Protein AF-A0A401Q4L6-F1 (afdb_monomer)

Secondary structure (DSSP, 8-state):
----------------------------------------TTSGGGEEEPPHHHHHHHHHHHHHHHHHHS-SSSTTHHHHHHHHHHHHHHHHHHHHH-EEE---HHHHHHHHHHHHHHHHHHHHHHHHHHHHHHHHHHHHHHHHHHHHHHHHHHHHHHHHHHHHHHHHHHHHHTTTTS---PPPPPGGGG--------------

InterPro domains:
  IPR025212 Centromere protein Q [PF13094] (90-188)
  IPR025212 Centromere protein Q [PTHR31345] (4-198)

Radius of gyration: 54.62 Å; Cα contacts (8 Å, |Δi|>4): 40; chains: 1; bounding box: 116×84×162 Å

Foldseek 3Di:
DDDDDDDDDDDDDDDDDDDDDDDDDDDPPPPPPPPPDPDPPPQVVQWAQDDPVVLVVVLVVLVVVLVVPADPDDPCRVVSNVVSVVVSVVVSVVSRVDTHHPDDVVVVVVVVVVVVVVVVVVVVVVVVVVVVVVVVVVVVVVVVVVVVVVV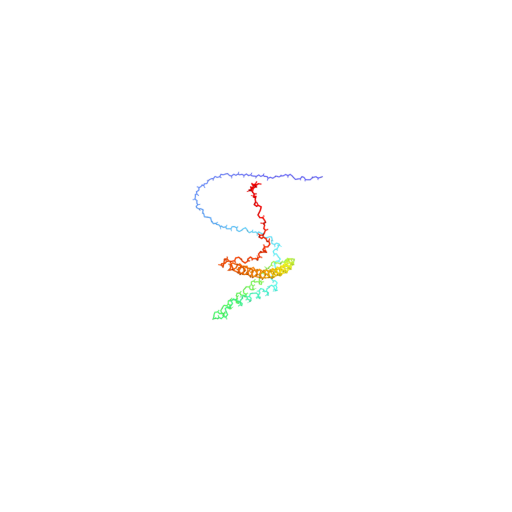VVVVVVVVVVVVVVVVVCVVVVVCVVVDDPDDDDPPVVVPPDDPDDDDDDDDD

pLDDT: mean 72.97, std 22.44,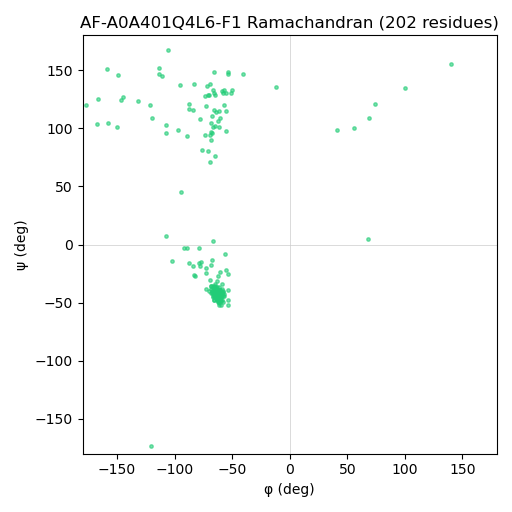 range [28.78, 97.94]

Structure (mmCIF, N/CA/C/O backbone):
data_AF-A0A401Q4L6-F1
#
_entry.id   AF-A0A401Q4L6-F1
#
loop_
_atom_site.group_PDB
_atom_site.id
_atom_site.type_symbol
_atom_site.label_atom_id
_atom_site.label_alt_id
_atom_site.label_comp_id
_atom_site.label_asym_id
_atom_site.label_entity_id
_atom_site.label_seq_id
_atom_site.pdbx_PDB_ins_code
_atom_site.Cartn_x
_atom_site.Cartn_y
_atom_site.Cartn_z
_atom_site.occupancy
_atom_site.B_iso_or_equiv
_atom_site.auth_seq_id
_atom_site.auth_comp_id
_atom_site.auth_asym_id
_atom_site.auth_atom_id
_atom_site.pdbx_PDB_model_num
ATOM 1 N N . MET A 1 1 ? 11.025 48.437 49.956 1.00 42.75 1 MET A N 1
ATOM 2 C CA . MET A 1 1 ? 10.569 47.581 51.075 1.00 42.75 1 MET A CA 1
ATOM 3 C C . MET A 1 1 ? 11.009 46.148 50.794 1.00 42.75 1 MET A C 1
ATOM 5 O O . MET A 1 1 ? 10.661 45.615 49.753 1.00 42.75 1 MET A O 1
ATOM 9 N N . LYS A 1 2 ? 11.846 45.565 51.661 1.00 48.44 2 LYS A N 1
ATOM 10 C CA . LYS A 1 2 ? 12.284 44.157 51.618 1.00 48.44 2 LYS A CA 1
ATOM 11 C C . LYS A 1 2 ? 11.664 43.422 52.813 1.00 48.44 2 LYS A C 1
ATOM 13 O O . LYS A 1 2 ? 11.675 43.997 53.900 1.00 48.44 2 LYS A O 1
ATOM 18 N N . PRO A 1 3 ? 11.294 42.144 52.676 1.00 48.41 3 PRO A N 1
ATOM 19 C CA . PRO A 1 3 ? 11.350 41.202 53.795 1.00 48.41 3 PRO A CA 1
ATOM 20 C C . PRO A 1 3 ? 12.301 40.044 53.424 1.00 48.41 3 PRO A C 1
ATOM 22 O O . PRO A 1 3 ? 12.091 39.347 52.442 1.00 48.41 3 PRO A O 1
ATOM 25 N N . ARG A 1 4 ? 13.501 39.924 54.009 1.00 33.78 4 ARG A N 1
ATOM 26 C CA . ARG A 1 4 ? 13.823 39.232 55.278 1.00 33.78 4 ARG A CA 1
ATOM 27 C C . ARG A 1 4 ? 13.089 37.891 55.472 1.00 33.78 4 ARG A C 1
ATOM 29 O O . ARG A 1 4 ? 12.002 37.858 56.032 1.00 33.78 4 ARG A O 1
ATOM 36 N N . LYS A 1 5 ? 13.776 36.785 55.161 1.00 42.28 5 LYS A N 1
ATOM 37 C CA . LYS A 1 5 ? 13.744 35.549 55.962 1.00 42.28 5 LYS A CA 1
ATOM 38 C C . LYS A 1 5 ? 15.183 35.078 56.194 1.00 42.28 5 LYS A C 1
ATOM 40 O O . LYS A 1 5 ? 15.962 34.952 55.255 1.00 42.28 5 LYS A O 1
ATOM 45 N N . LYS A 1 6 ? 15.530 34.922 57.471 1.00 41.56 6 LYS A N 1
ATOM 46 C CA . LYS A 1 6 ? 16.788 34.381 58.008 1.00 41.56 6 LYS A CA 1
ATOM 47 C C . LYS A 1 6 ? 16.524 32.954 58.554 1.00 41.56 6 LYS A C 1
ATOM 49 O O . LYS A 1 6 ? 15.359 32.570 58.622 1.00 41.56 6 LYS A O 1
ATOM 54 N N . PRO A 1 7 ? 17.567 32.158 58.856 1.00 45.16 7 PRO A N 1
ATOM 55 C CA . PRO A 1 7 ? 17.711 30.811 58.299 1.00 45.16 7 PRO A CA 1
ATOM 56 C C . PRO A 1 7 ? 17.776 29.684 59.352 1.00 45.16 7 PRO A C 1
ATOM 58 O O . PRO A 1 7 ? 17.729 29.942 60.548 1.00 45.16 7 PRO A O 1
ATOM 61 N N . SER A 1 8 ? 18.050 28.468 58.855 1.00 31.41 8 SER A N 1
ATOM 62 C CA . SER A 1 8 ? 18.869 27.423 59.498 1.00 31.41 8 SER A CA 1
ATOM 63 C C . SER A 1 8 ? 18.283 26.655 60.692 1.00 31.41 8 SER A C 1
ATOM 65 O O . SER A 1 8 ? 18.158 27.192 61.788 1.00 31.41 8 SER A O 1
ATOM 67 N N . LYS A 1 9 ? 18.198 25.325 60.534 1.00 32.56 9 LYS A N 1
ATOM 68 C CA . LYS A 1 9 ? 18.899 24.424 61.464 1.00 32.56 9 LYS A CA 1
ATOM 69 C C . LYS A 1 9 ? 19.314 23.115 60.782 1.00 32.56 9 LYS A C 1
ATOM 71 O O . LYS A 1 9 ? 18.511 22.214 60.570 1.00 32.56 9 LYS A O 1
ATOM 76 N N . VAL A 1 10 ? 20.595 23.062 60.429 1.00 33.47 10 VAL A N 1
ATOM 77 C CA . VAL A 1 10 ? 21.410 21.842 60.426 1.00 33.47 10 VAL A CA 1
ATOM 78 C C . VAL A 1 10 ? 21.609 21.442 61.886 1.00 33.47 10 VAL A C 1
ATOM 80 O O . VAL A 1 10 ? 21.893 22.328 62.682 1.00 33.47 10 VAL A O 1
ATOM 83 N N . THR A 1 11 ? 21.513 20.154 62.218 1.00 33.03 11 THR A N 1
ATOM 84 C CA . THR A 1 11 ? 22.415 19.495 63.184 1.00 33.03 11 THR A CA 1
ATOM 85 C C . THR A 1 11 ? 22.244 17.982 63.096 1.00 33.03 11 THR A C 1
ATOM 87 O O . THR A 1 11 ? 21.275 17.408 63.584 1.00 33.03 11 THR A O 1
ATOM 90 N N . SER A 1 12 ? 23.230 17.374 62.448 1.00 32.88 12 SER A N 1
ATOM 91 C CA . SER A 1 12 ? 23.844 16.091 62.783 1.00 32.88 12 SER A CA 1
ATOM 92 C C . SER A 1 12 ? 24.058 15.893 64.288 1.00 32.88 12 SER A C 1
ATOM 94 O O . SER A 1 12 ? 24.457 16.847 64.952 1.00 32.88 12 SER A O 1
ATOM 96 N N . ALA A 1 13 ? 23.953 14.654 64.778 1.00 30.20 13 ALA A N 1
ATOM 97 C CA . ALA A 1 13 ? 24.921 14.101 65.731 1.00 30.20 13 ALA A CA 1
ATOM 98 C C . ALA A 1 13 ? 24.770 12.578 65.883 1.00 30.20 13 ALA A C 1
ATOM 100 O O . ALA A 1 13 ? 23.704 12.050 66.181 1.00 30.20 13 ALA A O 1
ATOM 101 N N . THR A 1 14 ? 25.906 11.932 65.662 1.00 32.84 14 THR A N 1
ATOM 102 C CA . THR A 1 14 ? 26.313 10.549 65.903 1.00 32.84 14 THR A CA 1
ATOM 103 C C . THR A 1 14 ? 26.369 10.186 67.395 1.00 32.84 14 THR A C 1
ATOM 105 O O . THR A 1 14 ? 26.809 10.999 68.201 1.00 32.84 14 THR A O 1
ATOM 108 N N . SER A 1 15 ? 26.081 8.922 67.728 1.00 36.91 15 SER A N 1
ATOM 109 C CA . SER A 1 15 ? 26.725 8.148 68.815 1.00 36.91 15 SER A CA 1
ATOM 110 C C . SER A 1 15 ? 26.521 6.655 68.495 1.00 36.91 15 SER A C 1
ATOM 112 O O . SER A 1 15 ? 25.378 6.219 68.414 1.00 36.91 15 SER A O 1
ATOM 114 N N . ALA A 1 16 ? 27.496 5.877 68.017 1.00 30.20 16 ALA A N 1
ATOM 115 C CA . ALA A 1 16 ? 28.746 5.401 68.627 1.00 30.20 16 ALA A CA 1
ATOM 116 C C . ALA A 1 16 ? 28.555 4.374 69.770 1.00 30.20 16 ALA A C 1
ATOM 118 O O . ALA A 1 16 ? 28.204 4.746 70.884 1.00 30.20 16 ALA A O 1
ATOM 119 N N . GLY A 1 17 ? 28.915 3.114 69.468 1.00 28.78 17 GLY A N 1
ATOM 120 C CA . GLY A 1 17 ? 29.337 2.051 70.401 1.00 28.78 17 GLY A CA 1
ATOM 121 C C . GLY A 1 17 ? 28.265 1.010 70.764 1.00 28.78 17 GLY A C 1
ATOM 122 O O . GLY A 1 17 ? 27.150 1.388 71.081 1.00 28.78 17 GLY A O 1
ATOM 123 N N . LYS A 1 18 ? 28.499 -0.309 70.784 1.00 34.78 18 LYS A N 1
ATOM 124 C CA . LYS A 1 18 ? 29.682 -1.159 70.559 1.00 34.78 18 LYS A CA 1
ATOM 125 C C . LYS A 1 18 ? 29.212 -2.582 70.193 1.00 34.78 18 LYS A C 1
ATOM 127 O O . LYS A 1 18 ? 28.138 -3.003 70.606 1.00 34.78 18 LYS A O 1
ATOM 132 N N . GLU A 1 19 ? 30.064 -3.246 69.417 1.00 29.42 19 GLU A N 1
ATOM 133 C CA . GLU A 1 19 ? 30.204 -4.678 69.108 1.00 29.42 19 GLU A CA 1
ATOM 134 C C . GLU A 1 19 ? 29.434 -5.709 69.949 1.00 29.42 19 GLU A C 1
ATOM 136 O O . GLU A 1 19 ? 29.538 -5.747 71.171 1.00 29.42 19 GLU A O 1
ATOM 141 N N . ASN A 1 20 ? 28.837 -6.676 69.247 1.00 33.94 20 ASN A N 1
ATOM 142 C CA . ASN A 1 20 ? 29.299 -8.061 69.340 1.00 33.94 20 ASN A CA 1
ATOM 143 C C . ASN A 1 20 ? 29.106 -8.756 67.986 1.00 33.94 20 ASN A C 1
ATOM 145 O O . ASN A 1 20 ? 28.023 -8.732 67.400 1.00 33.94 20 ASN A O 1
ATOM 149 N N . VAL A 1 21 ? 30.205 -9.301 67.470 1.00 35.84 21 VAL A N 1
ATOM 150 C CA . VAL A 1 21 ? 30.274 -10.113 66.257 1.00 35.84 21 VAL A CA 1
ATOM 151 C C . VAL A 1 21 ? 30.010 -11.549 66.674 1.00 35.84 21 VAL A C 1
ATOM 153 O O . VAL A 1 21 ? 30.826 -12.124 67.383 1.00 35.84 21 VAL A O 1
ATOM 156 N N . GLU A 1 22 ? 28.928 -12.149 66.190 1.00 33.66 22 GLU A N 1
ATOM 157 C CA . GLU A 1 22 ? 28.890 -13.601 66.060 1.00 33.66 22 GLU A CA 1
ATOM 158 C C . GLU A 1 22 ? 28.094 -14.006 64.819 1.00 33.66 22 GLU A C 1
ATOM 160 O O . GLU A 1 22 ? 26.992 -13.520 64.552 1.00 33.66 22 GLU A O 1
ATOM 165 N N . MET A 1 23 ? 28.753 -14.823 63.999 1.00 36.28 23 MET A N 1
ATOM 166 C CA . MET A 1 23 ? 28.329 -15.251 62.675 1.00 36.28 23 MET A CA 1
ATOM 167 C C . MET A 1 23 ? 27.041 -16.073 62.731 1.00 36.28 23 MET A C 1
ATOM 169 O O . MET A 1 23 ? 27.039 -17.214 63.179 1.00 36.28 23 MET A O 1
ATOM 173 N N . GLY A 1 24 ? 25.971 -15.518 62.166 1.00 32.22 24 GLY A N 1
ATOM 174 C CA . GLY A 1 24 ? 24.758 -16.241 61.804 1.00 32.22 24 GLY A CA 1
ATOM 175 C C . GLY A 1 24 ? 24.506 -16.093 60.309 1.00 32.22 24 GLY A C 1
ATOM 176 O O . GLY A 1 24 ? 24.409 -14.981 59.791 1.00 32.22 24 GLY A O 1
ATOM 177 N N . TYR A 1 25 ? 24.470 -17.223 59.614 1.00 32.66 25 TYR A N 1
ATOM 178 C CA . TYR A 1 25 ? 24.390 -17.363 58.166 1.00 32.66 25 TYR A CA 1
ATOM 179 C C . TYR A 1 25 ? 23.264 -16.527 57.531 1.00 32.66 25 TYR A C 1
ATOM 181 O O . TYR A 1 25 ? 22.121 -16.499 57.979 1.00 32.66 25 TYR A O 1
ATOM 189 N N . ARG A 1 26 ? 23.639 -15.824 56.460 1.00 34.19 26 ARG A N 1
ATOM 190 C CA . ARG A 1 26 ? 22.824 -14.905 55.664 1.00 34.19 26 ARG A CA 1
ATOM 191 C C . ARG A 1 26 ? 21.739 -15.666 54.895 1.00 34.19 26 ARG A C 1
ATOM 193 O O . ARG A 1 26 ? 22.017 -16.225 53.839 1.00 34.19 26 ARG A O 1
ATOM 200 N N . GLU A 1 27 ? 20.497 -15.582 55.355 1.00 35.16 27 GLU A N 1
ATOM 201 C CA . GLU A 1 27 ? 19.324 -15.948 54.560 1.00 35.16 27 GLU A CA 1
ATOM 202 C C . GLU A 1 27 ? 18.731 -14.678 53.933 1.00 35.16 27 GLU A C 1
ATOM 204 O O . GLU A 1 27 ? 18.046 -13.882 54.577 1.00 35.16 27 GLU A O 1
ATOM 209 N N . VAL A 1 28 ? 19.066 -14.423 52.662 1.00 33.12 28 VAL A N 1
ATOM 210 C CA . VAL A 1 28 ? 18.495 -13.307 51.893 1.00 33.12 28 VAL A CA 1
ATOM 211 C C . VAL A 1 28 ? 17.081 -13.694 51.474 1.00 33.12 28 VAL A C 1
ATOM 213 O O . VAL A 1 28 ? 16.834 -14.109 50.344 1.00 33.12 28 VAL A O 1
ATOM 216 N N . GLN A 1 29 ? 16.127 -13.543 52.388 1.00 37.12 29 GLN A N 1
ATOM 217 C CA . GLN A 1 29 ? 14.724 -13.461 52.012 1.00 37.12 29 GLN A CA 1
ATOM 218 C C . GLN A 1 29 ? 14.526 -12.142 51.257 1.00 37.12 29 GLN A C 1
ATOM 220 O O . GLN A 1 29 ? 14.383 -11.069 51.847 1.00 37.12 29 GLN A O 1
ATOM 225 N N . ASN A 1 30 ? 14.554 -12.219 49.925 1.00 37.31 30 ASN A N 1
ATOM 226 C CA . ASN A 1 30 ? 14.110 -11.153 49.033 1.00 37.31 30 ASN A CA 1
ATOM 227 C C . ASN A 1 30 ? 12.599 -10.947 49.209 1.00 37.31 30 ASN A C 1
ATOM 229 O O . ASN A 1 30 ? 11.789 -11.346 48.378 1.00 37.31 30 ASN A O 1
ATOM 233 N N . VAL A 1 31 ? 12.205 -10.297 50.303 1.00 39.56 31 VAL A N 1
ATOM 234 C CA . VAL A 1 31 ? 10.881 -9.696 50.417 1.00 39.56 31 VAL A CA 1
ATOM 235 C C . VAL A 1 31 ? 10.925 -8.454 49.540 1.00 39.56 31 VAL A C 1
ATOM 237 O O . VAL A 1 31 ? 11.396 -7.393 49.960 1.00 39.56 31 VAL A O 1
ATOM 240 N N . THR A 1 32 ? 10.484 -8.586 48.290 1.00 43.12 32 THR A N 1
ATOM 241 C CA . THR A 1 32 ? 10.215 -7.445 47.415 1.00 43.12 32 THR A CA 1
ATOM 242 C C . THR A 1 32 ? 9.235 -6.525 48.130 1.00 43.12 32 THR A C 1
ATOM 244 O O . THR A 1 32 ? 8.028 -6.754 48.147 1.00 43.12 32 THR A O 1
ATOM 247 N N . LYS A 1 33 ? 9.753 -5.474 48.770 1.00 48.69 33 LYS A N 1
ATOM 248 C CA . LYS A 1 33 ? 8.942 -4.415 49.364 1.00 48.69 33 LYS A CA 1
ATOM 249 C C . LYS A 1 33 ? 8.297 -3.649 48.216 1.00 48.69 33 LYS A C 1
ATOM 251 O O . LYS A 1 33 ? 8.874 -2.699 47.692 1.00 48.69 33 LYS A O 1
ATOM 256 N N . HIS A 1 34 ? 7.107 -4.073 47.800 1.00 55.16 34 HIS A N 1
ATOM 257 C CA . HIS A 1 34 ? 6.299 -3.306 46.862 1.00 55.16 34 HIS A CA 1
ATOM 258 C C . HIS A 1 34 ? 5.998 -1.956 47.518 1.00 55.16 34 HIS A C 1
ATOM 260 O O . HIS A 1 34 ? 5.257 -1.866 48.501 1.00 55.16 34 HIS A O 1
ATOM 266 N N . LYS A 1 35 ? 6.615 -0.888 47.008 1.00 53.22 35 LYS A N 1
ATOM 267 C CA . LYS A 1 35 ? 6.306 0.477 47.423 1.00 53.22 35 LYS A CA 1
ATOM 268 C C . LYS A 1 35 ? 4.867 0.750 46.999 1.00 53.22 35 LYS A C 1
ATOM 270 O O . LYS A 1 35 ? 4.609 0.989 45.824 1.00 53.22 35 LYS A O 1
ATOM 275 N N . LYS A 1 36 ? 3.924 0.694 47.945 1.00 59.00 36 LYS A N 1
ATOM 276 C CA . LYS A 1 36 ? 2.550 1.150 47.712 1.00 59.00 36 LYS A CA 1
ATOM 277 C C . LYS A 1 36 ? 2.612 2.636 47.371 1.00 59.00 36 LYS A C 1
ATOM 279 O O . LYS A 1 36 ? 2.797 3.481 48.247 1.00 59.00 36 LYS A O 1
ATOM 284 N N . VAL A 1 37 ? 2.507 2.942 46.084 1.00 49.66 37 VAL A N 1
ATOM 285 C CA . VAL A 1 37 ? 2.284 4.300 45.606 1.00 49.66 37 VAL A CA 1
ATOM 286 C C . VAL A 1 37 ? 0.897 4.692 46.100 1.00 49.66 37 VAL A C 1
ATOM 288 O O . VAL A 1 37 ? -0.097 4.065 45.744 1.00 49.66 37 VAL A O 1
ATOM 291 N N . LYS A 1 38 ? 0.823 5.696 46.979 1.00 53.06 38 LYS A N 1
ATOM 292 C CA . LYS A 1 38 ? -0.448 6.348 47.297 1.00 53.06 38 LYS A CA 1
ATOM 293 C C . LYS A 1 38 ? -0.867 7.124 46.055 1.00 53.06 38 LYS A C 1
ATOM 295 O O . LYS A 1 38 ? -0.409 8.244 45.841 1.00 53.06 38 LYS A O 1
ATOM 300 N N . GLU A 1 39 ? -1.693 6.510 45.220 1.00 51.03 39 GLU A N 1
ATOM 301 C CA . GLU A 1 39 ? -2.389 7.236 44.168 1.00 51.03 39 GLU A CA 1
ATOM 302 C C . GLU A 1 39 ? -3.354 8.228 44.817 1.00 51.03 39 GLU A C 1
ATOM 304 O O . GLU A 1 39 ? -4.135 7.886 45.707 1.00 51.03 39 GLU A O 1
ATOM 309 N N . ALA A 1 40 ? -3.268 9.488 44.393 1.00 43.97 40 ALA A N 1
ATOM 310 C CA . ALA A 1 40 ? -4.212 10.512 44.798 1.00 43.97 40 ALA A CA 1
ATOM 311 C C . ALA A 1 40 ? -5.609 10.114 44.293 1.00 43.97 40 ALA A C 1
ATOM 313 O O . ALA A 1 40 ? -5.911 10.220 43.103 1.00 43.97 40 ALA A O 1
ATOM 314 N N . THR A 1 41 ? -6.460 9.684 45.220 1.00 53.97 41 THR A N 1
ATOM 315 C CA . THR A 1 41 ? -7.827 9.170 45.023 1.00 53.97 41 THR A CA 1
ATOM 316 C C . THR A 1 41 ? -8.777 10.125 44.286 1.00 53.97 41 THR A C 1
ATOM 318 O O . THR A 1 41 ? -9.870 9.732 43.892 1.00 53.97 41 THR A O 1
ATOM 321 N N . ALA A 1 42 ? -8.367 11.370 44.031 1.00 53.75 42 ALA A N 1
ATOM 322 C CA . ALA A 1 42 ? -9.178 12.382 43.363 1.00 53.75 42 ALA A CA 1
ATOM 323 C C . ALA A 1 42 ? -9.278 12.225 41.828 1.00 53.75 42 ALA A C 1
ATOM 325 O O . ALA A 1 42 ? -10.185 12.796 41.226 1.00 53.75 42 ALA A O 1
ATOM 326 N N . LYS A 1 43 ? -8.378 11.479 41.162 1.00 55.56 43 LYS A N 1
ATOM 327 C CA . LYS A 1 43 ? -8.401 11.322 39.684 1.00 55.56 43 LYS A CA 1
ATOM 328 C C . LYS A 1 43 ? -8.983 9.992 39.190 1.00 55.56 43 LYS A C 1
ATOM 330 O O . LYS A 1 43 ? -9.335 9.889 38.016 1.00 55.56 43 LYS A O 1
ATOM 335 N N . THR A 1 44 ? -9.142 9.006 40.068 1.00 53.34 44 THR A N 1
ATOM 336 C CA . THR A 1 44 ? -9.673 7.670 39.735 1.00 53.34 44 THR A CA 1
ATOM 337 C C . THR A 1 44 ? -11.204 7.655 39.608 1.00 53.34 44 THR A C 1
ATOM 339 O O . THR A 1 44 ? -11.762 6.773 38.967 1.00 53.34 44 THR A O 1
ATOM 342 N N . ALA A 1 45 ? -11.895 8.690 40.100 1.00 54.94 45 ALA A N 1
ATOM 343 C CA . ALA A 1 45 ? -13.358 8.838 40.064 1.00 54.94 45 ALA A CA 1
ATOM 344 C C . ALA A 1 45 ? -13.984 9.006 38.656 1.00 54.94 45 ALA A C 1
ATOM 346 O O . ALA A 1 45 ? -15.185 9.227 38.530 1.00 54.94 45 ALA A O 1
ATOM 347 N N . ARG A 1 46 ? -13.189 8.947 37.579 1.00 67.75 46 ARG A N 1
ATOM 348 C CA . ARG A 1 46 ? -13.646 9.138 36.188 1.00 67.75 46 ARG A CA 1
ATOM 349 C C . ARG A 1 46 ? -13.678 7.865 35.346 1.00 67.75 46 ARG A C 1
ATOM 351 O O . ARG A 1 46 ? -13.898 7.963 34.141 1.00 67.75 46 ARG A O 1
ATOM 358 N N . TRP A 1 47 ? -13.442 6.700 35.938 1.00 79.56 47 TRP A N 1
ATOM 359 C CA . TRP A 1 47 ? -13.540 5.434 35.221 1.00 79.56 47 TRP A CA 1
ATOM 360 C C . TRP A 1 47 ? -15.019 5.113 34.995 1.00 79.56 47 TRP A C 1
ATOM 362 O O . TRP A 1 47 ? -15.828 5.197 35.917 1.00 79.56 47 TRP A O 1
ATOM 372 N N . LYS A 1 48 ? -15.394 4.835 33.746 1.00 80.19 48 LYS A N 1
ATOM 373 C CA . LYS A 1 48 ? -16.773 4.501 33.377 1.00 80.19 48 LYS A CA 1
ATOM 374 C C . LYS A 1 48 ? -16.842 3.050 32.909 1.00 80.19 48 LYS A C 1
ATOM 376 O O . LYS A 1 48 ? -15.854 2.552 32.367 1.00 80.19 48 LYS A O 1
ATOM 381 N N . PRO A 1 49 ? -17.993 2.379 33.078 1.00 84.50 49 PRO A N 1
ATOM 382 C CA . PRO A 1 49 ? -18.242 1.106 32.414 1.00 84.50 49 PRO A CA 1
ATOM 383 C C . PRO A 1 49 ? -18.023 1.234 30.905 1.00 84.50 49 PRO A C 1
ATOM 385 O O . PRO A 1 49 ? -18.259 2.304 30.328 1.00 84.50 49 PRO A O 1
ATOM 388 N N . LEU A 1 50 ? -17.586 0.148 30.266 1.00 83.88 50 LEU A N 1
ATOM 389 C CA . LEU A 1 50 ? -17.386 0.127 28.820 1.00 83.88 50 LEU A CA 1
ATOM 390 C C . LEU A 1 50 ? -18.672 0.544 28.072 1.00 83.88 50 LEU A C 1
ATOM 392 O O . LEU A 1 50 ? -19.753 0.000 28.342 1.00 83.88 50 LEU A O 1
ATOM 396 N N . PRO A 1 51 ? -18.582 1.482 27.107 1.00 84.75 51 PRO A N 1
ATOM 397 C CA . PRO A 1 51 ? -19.709 1.846 26.254 1.00 84.75 51 PRO A CA 1
ATOM 398 C C . PRO A 1 51 ? -20.314 0.617 25.568 1.00 84.75 51 PRO A C 1
ATOM 400 O O . PRO A 1 51 ? -19.585 -0.303 25.199 1.00 84.75 51 PRO A O 1
ATOM 403 N N . GLN A 1 52 ? -21.636 0.620 25.353 1.00 87.56 52 GLN A N 1
ATOM 404 C CA . GLN A 1 52 ? -22.345 -0.507 24.727 1.00 87.56 52 GLN A CA 1
ATOM 405 C C . GLN A 1 52 ? -21.716 -0.901 23.385 1.00 87.56 52 GLN A C 1
ATOM 407 O O . GLN A 1 52 ? -21.345 -2.050 23.216 1.00 87.56 52 GLN A O 1
ATOM 412 N N . ARG A 1 53 ? -21.447 0.075 22.504 1.00 86.69 53 ARG A N 1
ATOM 413 C CA . ARG A 1 53 ? -20.797 -0.171 21.203 1.00 86.69 53 ARG A CA 1
ATOM 414 C C . ARG A 1 53 ? -19.475 -0.931 21.315 1.00 86.69 53 ARG A C 1
ATOM 416 O O . ARG A 1 53 ? -19.173 -1.771 20.479 1.00 86.69 53 ARG A O 1
ATOM 423 N N . THR A 1 54 ? -18.671 -0.625 22.332 1.00 87.06 54 THR A N 1
ATOM 424 C CA . THR A 1 54 ? -17.395 -1.314 22.556 1.00 87.06 54 THR A CA 1
ATOM 425 C C . THR A 1 54 ? -17.625 -2.732 23.068 1.00 87.06 54 THR A C 1
ATOM 427 O O . THR A 1 54 ? -16.920 -3.640 22.648 1.00 87.06 54 THR A O 1
ATOM 430 N N . ARG A 1 55 ? -18.623 -2.939 23.935 1.00 89.38 55 ARG A N 1
ATOM 431 C CA . ARG A 1 55 ? -19.016 -4.279 24.392 1.00 89.38 55 ARG A CA 1
ATOM 432 C C . ARG A 1 55 ? -19.529 -5.139 23.238 1.00 89.38 55 ARG A C 1
ATOM 434 O O . ARG A 1 55 ? -19.091 -6.276 23.123 1.00 89.38 55 ARG A O 1
ATOM 441 N N . ASP A 1 56 ? -20.354 -4.578 22.358 1.00 91.94 56 ASP A N 1
ATOM 442 C CA . ASP A 1 56 ? -20.865 -5.268 21.168 1.00 91.94 56 ASP A CA 1
ATOM 443 C C . ASP A 1 56 ? -19.720 -5.646 20.214 1.00 91.94 56 ASP A C 1
ATOM 445 O O . ASP A 1 56 ? -19.656 -6.772 19.730 1.00 91.94 56 ASP A O 1
ATOM 449 N N . TYR A 1 57 ? -18.762 -4.735 19.999 1.00 93.19 57 TYR A N 1
ATOM 450 C CA . TYR A 1 57 ? -17.566 -5.011 19.198 1.00 93.19 57 TYR A CA 1
ATOM 451 C C . TYR A 1 57 ? -16.704 -6.135 19.796 1.00 93.19 57 TYR A C 1
ATOM 453 O O . TYR A 1 57 ? -16.261 -7.034 19.079 1.00 93.19 57 TYR A O 1
ATOM 461 N N . ILE A 1 58 ? -16.470 -6.104 21.113 1.00 93.38 58 ILE A N 1
ATOM 462 C CA . ILE A 1 58 ? -15.726 -7.157 21.816 1.00 93.38 58 ILE A CA 1
ATOM 463 C C . ILE A 1 58 ? -16.468 -8.493 21.695 1.00 93.38 58 ILE A C 1
ATOM 465 O O . ILE A 1 58 ? -15.833 -9.495 21.383 1.00 93.38 58 ILE A O 1
ATOM 469 N N . ALA A 1 59 ? -17.791 -8.507 21.880 1.00 93.56 59 ALA A N 1
ATOM 470 C CA . ALA A 1 59 ? -18.610 -9.704 21.714 1.00 93.56 59 ALA A CA 1
ATOM 471 C C . ALA A 1 59 ? -18.480 -10.284 20.300 1.00 93.56 59 ALA A C 1
ATOM 473 O O . ALA A 1 59 ? -18.123 -11.449 20.167 1.00 93.56 59 ALA A O 1
ATOM 474 N N . ALA A 1 60 ? -18.632 -9.461 19.259 1.00 94.88 60 ALA A N 1
ATOM 475 C CA . ALA A 1 60 ? -18.469 -9.901 17.874 1.00 94.88 60 ALA A CA 1
ATOM 476 C C . ALA A 1 60 ? -17.059 -10.454 17.590 1.00 94.88 60 ALA A C 1
ATOM 478 O O . ALA A 1 60 ? -16.909 -11.475 16.925 1.00 94.88 60 ALA A O 1
ATOM 479 N N . THR A 1 61 ? -16.016 -9.814 18.126 1.00 94.88 61 THR A N 1
ATOM 480 C CA . THR A 1 61 ? -14.627 -10.273 17.952 1.00 94.88 61 THR A CA 1
ATOM 481 C C . THR A 1 61 ? -14.396 -11.630 18.622 1.00 94.88 61 THR A C 1
ATOM 483 O O . THR A 1 61 ? -13.756 -12.510 18.045 1.00 94.88 61 THR A O 1
ATOM 486 N N . VAL A 1 62 ? -14.931 -11.819 19.832 1.00 94.88 62 VAL A N 1
ATOM 487 C CA . VAL A 1 62 ? -14.863 -13.101 20.547 1.00 94.88 62 VAL A CA 1
ATOM 488 C C . VAL A 1 62 ? -15.651 -14.175 19.802 1.00 94.88 62 VAL A C 1
ATOM 490 O O . VAL A 1 62 ? -15.159 -15.291 19.682 1.00 94.88 62 VAL A O 1
ATOM 493 N N . ASP A 1 63 ? -16.816 -13.844 19.246 1.00 92.56 63 ASP A N 1
ATOM 494 C CA . ASP A 1 63 ? -17.639 -14.780 18.473 1.00 92.56 63 ASP A CA 1
ATOM 495 C C . ASP A 1 63 ? -16.889 -15.301 17.244 1.00 92.56 63 ASP A C 1
ATOM 497 O O . ASP A 1 63 ? -16.867 -16.506 16.992 1.00 92.56 63 ASP A O 1
ATOM 501 N N . ILE A 1 64 ? -16.189 -14.414 16.532 1.00 93.69 64 ILE A N 1
ATOM 502 C CA . ILE A 1 64 ? -15.328 -14.784 15.402 1.00 93.69 64 ILE A CA 1
ATOM 503 C C . ILE A 1 64 ? -14.169 -15.680 15.866 1.00 93.69 64 ILE A C 1
ATOM 505 O O . ILE A 1 64 ? -13.867 -16.687 15.227 1.00 93.69 64 ILE A O 1
ATOM 509 N N . ALA A 1 65 ? -13.517 -15.354 16.985 1.00 91.88 65 ALA A N 1
ATOM 510 C CA . ALA A 1 65 ? -12.415 -16.157 17.518 1.00 91.88 65 ALA A CA 1
ATOM 511 C C . ALA A 1 65 ? -12.869 -17.558 17.973 1.00 91.88 65 ALA A C 1
ATOM 513 O O . ALA A 1 65 ? -12.191 -18.551 17.702 1.00 91.88 65 ALA A O 1
ATOM 514 N N . VAL A 1 66 ? -14.034 -17.656 18.621 1.00 90.94 66 VAL A N 1
ATOM 515 C CA . VAL A 1 66 ? -14.661 -18.934 18.987 1.00 90.94 66 VAL A CA 1
ATOM 516 C C . VAL A 1 66 ? -14.962 -19.741 17.727 1.00 90.94 66 VAL A C 1
ATOM 518 O O . VAL A 1 66 ? -14.550 -20.894 17.639 1.00 90.94 66 VAL A O 1
ATOM 521 N N . TYR A 1 67 ? -15.573 -19.123 16.713 1.00 88.44 67 TYR A N 1
ATOM 522 C CA . TYR A 1 67 ? -15.851 -19.777 15.434 1.00 88.44 67 TYR A CA 1
ATOM 523 C C . TYR A 1 67 ? -14.584 -20.330 14.763 1.00 88.44 67 TYR A C 1
ATOM 525 O O . TYR A 1 67 ? -14.572 -21.476 14.320 1.00 88.44 67 TYR A O 1
ATOM 533 N N . ASN A 1 68 ? -13.497 -19.553 14.746 1.00 90.25 68 ASN A N 1
ATOM 534 C CA . ASN A 1 68 ? -12.229 -19.951 14.127 1.00 90.25 68 ASN A CA 1
ATOM 535 C C . ASN A 1 68 ? -11.460 -21.023 14.915 1.00 90.25 68 ASN A C 1
ATOM 537 O O . ASN A 1 68 ? -10.643 -21.737 14.337 1.00 90.25 68 ASN A O 1
ATOM 541 N N . SER A 1 69 ? -11.684 -21.125 16.227 1.00 85.69 69 SER A N 1
ATOM 542 C CA . SER A 1 69 ? -11.016 -22.115 17.086 1.00 85.69 69 SER A CA 1
ATOM 543 C C . SER A 1 69 ? -11.746 -23.460 17.148 1.00 85.69 69 SER A C 1
ATOM 545 O O . SER A 1 69 ? -11.150 -24.461 17.552 1.00 85.69 69 SER A O 1
ATOM 547 N N . LEU A 1 70 ? -13.012 -23.512 16.725 1.00 85.38 70 LEU A N 1
ATOM 548 C CA . LEU A 1 70 ? -13.808 -24.735 16.694 1.00 85.38 70 LEU A CA 1
ATOM 549 C C . LEU A 1 70 ? -13.321 -25.700 15.594 1.00 85.38 70 LEU A C 1
ATOM 551 O O . LEU A 1 70 ? -13.239 -25.320 14.422 1.00 85.38 70 LEU A O 1
ATOM 555 N N . PRO A 1 71 ? -13.060 -26.981 15.916 1.00 78.75 71 PRO A N 1
ATOM 556 C CA . PRO A 1 71 ? -12.652 -27.967 14.920 1.00 78.75 71 PRO A CA 1
ATOM 557 C C . PRO A 1 71 ? -13.793 -28.230 13.928 1.00 78.75 71 PRO A C 1
ATOM 559 O O . PRO A 1 71 ? -14.925 -28.500 14.332 1.00 78.75 71 PRO A O 1
ATOM 562 N N . GLN A 1 72 ? -13.517 -28.186 12.618 1.00 74.88 72 GLN A N 1
ATOM 563 C CA . GLN A 1 72 ? -14.564 -28.295 11.588 1.00 74.88 72 GLN A CA 1
ATOM 564 C C . GLN A 1 72 ? -15.321 -29.635 11.590 1.00 74.88 72 GLN A C 1
ATOM 566 O O . GLN A 1 72 ? -16.480 -29.668 11.184 1.00 74.88 72 GLN A O 1
ATOM 571 N N . LYS A 1 73 ? -14.707 -30.731 12.059 1.00 72.25 73 LYS A N 1
ATOM 572 C CA . LYS A 1 73 ? -15.328 -32.062 12.190 1.00 72.25 73 LYS A CA 1
ATOM 573 C C . LYS A 1 73 ? -14.719 -32.826 13.373 1.00 72.25 73 LYS A C 1
ATOM 575 O O . LYS A 1 73 ? -13.521 -32.713 13.617 1.00 72.25 73 LYS A O 1
ATOM 580 N N . GLY A 1 74 ? -15.523 -33.636 14.066 1.00 68.75 74 GLY A N 1
ATOM 581 C CA . GLY A 1 74 ? -15.059 -34.587 15.089 1.00 68.75 74 GLY A CA 1
ATOM 582 C C . GLY A 1 74 ? -15.974 -34.677 16.315 1.00 68.75 74 GLY A C 1
ATOM 583 O O . GLY A 1 74 ? -16.664 -33.720 16.646 1.00 68.75 74 GLY A O 1
ATOM 584 N N . SER A 1 75 ? -15.946 -35.813 17.024 1.00 69.06 75 SER A N 1
ATOM 585 C CA . SER A 1 75 ? -16.823 -36.075 18.187 1.00 69.06 75 SER A CA 1
ATOM 586 C C . SER A 1 75 ? -16.547 -35.195 19.413 1.00 69.06 75 SER A C 1
ATOM 588 O O . SER A 1 75 ? -17.352 -35.150 20.333 1.00 69.06 75 SER A O 1
ATOM 590 N N . LYS A 1 76 ? -15.411 -34.485 19.440 1.00 76.00 76 LYS A N 1
ATOM 591 C CA . LYS A 1 76 ? -15.041 -33.559 20.524 1.00 76.00 76 LYS A CA 1
ATOM 592 C C . LYS A 1 76 ? -15.549 -32.129 20.301 1.00 76.00 76 LYS A C 1
ATOM 594 O O . LYS A 1 76 ? -15.315 -31.279 21.157 1.00 76.00 76 LYS A O 1
ATOM 599 N N . ARG A 1 77 ? -16.205 -31.860 19.163 1.00 82.56 77 ARG A N 1
ATOM 600 C CA . ARG A 1 77 ? -16.671 -30.521 18.784 1.00 82.56 77 ARG A CA 1
ATOM 601 C C . ARG A 1 77 ? -17.677 -29.980 19.793 1.00 82.56 77 ARG A C 1
ATOM 603 O O . ARG A 1 77 ? -17.426 -28.914 20.338 1.00 82.56 77 ARG A O 1
ATOM 610 N N . ASP A 1 78 ? -18.715 -30.746 20.107 1.00 82.19 78 ASP A N 1
ATOM 611 C CA . ASP A 1 78 ? -19.805 -30.304 20.986 1.00 82.19 78 ASP A CA 1
ATOM 612 C C . ASP A 1 78 ? -19.295 -29.962 22.394 1.00 82.19 78 ASP A C 1
ATOM 614 O O . ASP A 1 78 ? -19.597 -28.899 22.929 1.00 82.19 78 ASP A O 1
ATOM 618 N N . ALA A 1 79 ? -18.415 -30.801 22.954 1.00 84.50 79 ALA A N 1
ATOM 619 C CA . ALA A 1 79 ? -17.773 -30.513 24.236 1.00 84.50 79 ALA A CA 1
ATOM 620 C C . ALA A 1 79 ? -16.904 -29.244 24.162 1.00 84.50 79 ALA A C 1
ATOM 622 O O . ALA A 1 79 ? -16.979 -28.382 25.036 1.00 84.50 79 ALA A O 1
ATOM 623 N N . SER A 1 80 ? -16.088 -29.090 23.111 1.00 84.69 80 SER A N 1
ATOM 624 C CA . SER A 1 80 ? -15.261 -27.887 22.939 1.00 84.69 80 SER A CA 1
ATOM 625 C C . SER A 1 80 ? -16.091 -26.616 22.727 1.00 84.69 80 SER A C 1
ATOM 627 O O . SER A 1 80 ? -15.715 -25.557 23.223 1.00 84.69 80 SER A O 1
ATOM 629 N N . GLU A 1 81 ? -17.236 -26.726 22.056 1.00 87.31 81 GLU A N 1
ATOM 630 C CA . GLU A 1 81 ? -18.186 -25.638 21.842 1.00 87.31 81 GLU A CA 1
ATOM 631 C C . GLU A 1 81 ? -18.826 -25.199 23.153 1.00 87.31 81 GLU A C 1
ATOM 633 O O . GLU A 1 81 ? -18.854 -24.005 23.452 1.00 87.31 81 GLU A O 1
ATOM 638 N N . GLU A 1 82 ? -19.249 -26.150 23.985 1.00 89.31 82 GLU A N 1
ATOM 639 C CA . GLU A 1 82 ? -19.807 -25.853 25.299 1.00 89.31 82 GLU A CA 1
ATOM 640 C C . GLU A 1 82 ? -18.781 -25.140 26.195 1.00 89.31 82 GLU A C 1
ATOM 642 O O . GLU A 1 82 ? -19.077 -24.097 26.787 1.00 89.31 82 GLU A O 1
ATOM 647 N N . HIS A 1 83 ? -17.540 -25.636 26.237 1.00 90.75 83 HIS A N 1
ATOM 648 C CA . HIS A 1 83 ? -16.458 -25.007 26.997 1.00 90.75 83 HIS A CA 1
ATOM 649 C C . HIS A 1 83 ? -16.134 -23.590 26.502 1.00 90.75 83 HIS A C 1
ATOM 651 O O . HIS A 1 83 ? -15.969 -22.674 27.315 1.00 90.75 83 HIS A O 1
ATOM 657 N N . LEU A 1 84 ? -16.058 -23.385 25.184 1.00 91.56 84 LEU A N 1
ATOM 658 C CA . LEU A 1 84 ? -15.800 -22.070 24.595 1.00 91.56 84 LEU A CA 1
ATOM 659 C C . LEU A 1 84 ? -16.971 -21.107 24.812 1.00 91.56 84 LEU A C 1
ATOM 661 O O . LEU A 1 84 ? -16.740 -19.929 25.077 1.00 91.56 84 LEU A O 1
ATOM 665 N N . SER A 1 85 ? -18.210 -21.597 24.777 1.00 90.38 85 SER A N 1
ATOM 666 C CA . SER A 1 85 ? -19.408 -20.806 25.069 1.00 90.38 85 SER A CA 1
ATOM 667 C C . SER A 1 85 ? -19.432 -20.333 26.527 1.00 90.38 85 SER A C 1
ATOM 669 O O . SER A 1 85 ? -19.627 -19.145 26.799 1.00 90.38 85 SER A O 1
ATOM 671 N N . GLN A 1 86 ? -19.115 -21.218 27.478 1.00 92.94 86 GLN A N 1
ATOM 672 C CA . GLN A 1 86 ? -18.978 -20.844 28.889 1.00 92.94 86 GLN A CA 1
ATOM 673 C C . GLN A 1 86 ? -17.844 -19.831 29.106 1.00 92.94 86 GLN A C 1
ATOM 675 O O . GLN A 1 86 ? -17.999 -18.873 29.870 1.00 92.94 86 GLN A O 1
ATOM 680 N N . LEU A 1 87 ? -16.703 -20.018 28.432 1.00 92.25 87 LEU A N 1
ATOM 681 C CA . LEU A 1 87 ? -15.575 -19.090 28.503 1.00 92.25 87 LEU A CA 1
ATOM 682 C C . LEU A 1 87 ? -15.944 -17.716 27.935 1.00 92.25 87 LEU A C 1
ATOM 684 O O . LEU A 1 87 ? -15.672 -16.702 28.579 1.00 92.25 87 LEU A O 1
ATOM 688 N N . ARG A 1 88 ? -16.608 -17.686 26.773 1.00 93.62 88 ARG A N 1
ATOM 689 C CA . ARG A 1 88 ? -17.152 -16.476 26.148 1.00 93.62 88 ARG A CA 1
ATOM 690 C C . ARG A 1 88 ? -18.049 -15.728 27.127 1.00 93.62 88 ARG A C 1
ATOM 692 O O . ARG A 1 88 ? -17.824 -14.543 27.352 1.00 93.62 88 ARG A O 1
ATOM 699 N N . GLN A 1 89 ? -19.029 -16.398 27.732 1.00 94.00 89 GLN A N 1
ATOM 700 C CA . GLN A 1 89 ? -19.971 -15.747 28.644 1.00 94.00 89 GLN A CA 1
ATOM 701 C C . GLN A 1 89 ? -19.254 -15.151 29.862 1.00 94.00 89 GLN A C 1
ATOM 703 O O . GLN A 1 89 ? -19.385 -13.958 30.127 1.00 94.00 89 GLN A O 1
ATOM 708 N N . ARG A 1 90 ? -18.391 -15.930 30.530 1.00 94.38 90 ARG A N 1
ATOM 709 C CA . ARG A 1 90 ? -17.594 -15.447 31.675 1.00 94.38 90 ARG A CA 1
ATOM 710 C C . ARG A 1 90 ? -16.704 -14.261 31.312 1.00 94.38 90 ARG A C 1
ATOM 712 O O . ARG A 1 90 ? -16.531 -13.342 32.114 1.00 94.38 90 ARG A O 1
ATOM 719 N N . PHE A 1 91 ? -16.123 -14.285 30.117 1.00 92.75 91 PHE A N 1
ATOM 720 C CA . PHE A 1 91 ? -15.304 -13.194 29.613 1.00 92.75 91 PHE A CA 1
ATOM 721 C C . PHE A 1 91 ? -16.136 -11.927 29.382 1.00 92.75 91 PHE A C 1
ATOM 723 O O . PHE A 1 91 ? -15.759 -10.858 29.862 1.00 92.75 91 PHE A O 1
ATOM 730 N N . LEU A 1 92 ? -17.291 -12.034 28.720 1.00 92.12 92 LEU A N 1
ATOM 731 C CA . LEU A 1 92 ? -18.173 -10.893 28.450 1.00 92.12 92 LEU A CA 1
ATOM 732 C C . LEU A 1 92 ? -18.78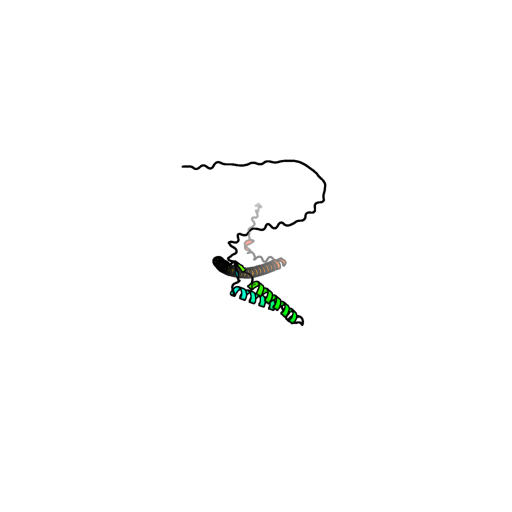8 -10.305 29.727 1.00 92.12 92 LEU A C 1
ATOM 734 O O . LEU A 1 92 ? -18.881 -9.079 29.858 1.00 92.12 92 LEU A O 1
ATOM 738 N N . ASP A 1 93 ? -19.123 -11.146 30.703 1.00 91.25 93 ASP A N 1
ATOM 739 C CA . ASP A 1 93 ? -19.557 -10.710 32.032 1.00 91.25 93 ASP A CA 1
ATOM 740 C C . ASP A 1 93 ? -18.449 -9.908 32.721 1.00 91.25 93 ASP A C 1
ATOM 742 O O . ASP A 1 93 ? -18.676 -8.815 33.256 1.00 91.25 93 ASP A O 1
ATOM 746 N N . ARG A 1 94 ? -17.202 -10.392 32.628 1.00 89.56 94 ARG A N 1
ATOM 747 C CA . ARG A 1 94 ? -16.049 -9.660 33.148 1.00 89.56 94 ARG A CA 1
ATOM 748 C C . ARG A 1 94 ? -15.863 -8.332 32.420 1.00 89.56 94 ARG A C 1
ATOM 750 O O . ARG A 1 94 ? -15.690 -7.320 33.095 1.00 89.56 94 ARG A O 1
ATOM 757 N N . CYS A 1 95 ? -15.966 -8.295 31.093 1.00 85.81 95 CYS A N 1
ATOM 758 C CA . CYS A 1 95 ? -15.915 -7.059 30.307 1.00 85.81 95 CYS A CA 1
ATOM 759 C C . CYS A 1 95 ? -17.009 -6.062 30.703 1.00 85.81 95 CYS A C 1
ATOM 761 O O . CYS A 1 95 ? -16.756 -4.862 30.714 1.00 85.81 95 CYS A O 1
ATOM 763 N N . SER A 1 96 ? -18.193 -6.533 31.094 1.00 84.69 96 SER A N 1
ATOM 764 C CA . SER A 1 96 ? -19.274 -5.667 31.580 1.00 84.69 96 SER A CA 1
ATOM 765 C C . SER A 1 96 ? -18.964 -5.042 32.946 1.00 84.69 96 SER A C 1
ATOM 767 O O . SER A 1 96 ? -19.375 -3.914 33.215 1.00 84.69 96 SER A O 1
ATOM 769 N N . SER A 1 97 ? -18.197 -5.742 33.789 1.00 85.81 97 SER A N 1
ATOM 770 C CA . SER A 1 97 ? -17.735 -5.244 35.095 1.00 85.81 97 SER A CA 1
ATOM 771 C C . SER A 1 97 ? -16.470 -4.378 35.029 1.00 85.81 97 SER A C 1
ATOM 773 O O . SER A 1 97 ? -16.175 -3.640 35.972 1.00 85.81 97 SER A O 1
ATOM 775 N N . ILE A 1 98 ? -15.708 -4.459 33.931 1.00 85.81 98 ILE A N 1
ATOM 776 C CA . ILE A 1 98 ? -14.485 -3.678 33.756 1.00 85.81 98 ILE A CA 1
ATOM 777 C C . ILE A 1 98 ? -14.855 -2.210 33.553 1.00 85.81 98 ILE A C 1
ATOM 779 O O . ILE A 1 98 ? -15.667 -1.835 32.705 1.00 85.81 98 ILE A O 1
ATOM 783 N N . GLN A 1 99 ? -14.213 -1.359 34.342 1.00 84.50 99 GLN A N 1
ATOM 784 C CA . GLN A 1 99 ? -14.262 0.077 34.148 1.00 84.50 99 GLN A CA 1
ATOM 785 C C . GLN A 1 99 ? -13.038 0.487 33.338 1.00 84.50 99 GLN A C 1
ATOM 787 O O . GLN A 1 99 ? -11.932 0.007 33.583 1.00 84.50 99 GLN A O 1
ATOM 792 N N . ALA A 1 100 ? -13.241 1.372 32.371 1.00 74.75 100 ALA A N 1
ATOM 793 C CA . ALA A 1 100 ? -12.175 1.934 31.565 1.00 74.75 100 ALA A CA 1
ATOM 794 C C . ALA A 1 100 ? -12.040 3.435 31.860 1.00 74.75 100 ALA A C 1
ATOM 796 O O . ALA A 1 100 ? -13.043 4.117 32.123 1.00 74.75 100 ALA A O 1
ATOM 797 N N . PRO A 1 101 ? -10.818 3.990 31.810 1.00 74.38 101 PRO A N 1
ATOM 798 C CA . PRO A 1 101 ? -10.645 5.430 31.842 1.00 74.38 101 PRO A CA 1
ATOM 799 C C . PRO A 1 101 ? -11.390 6.043 30.656 1.00 74.38 101 PRO A C 1
ATOM 801 O O . PRO A 1 101 ? -11.261 5.593 29.518 1.00 74.38 101 PRO A O 1
ATOM 804 N N . VAL A 1 102 ? -12.175 7.090 30.915 1.00 69.50 102 VAL A N 1
ATOM 805 C CA . VAL A 1 102 ? -12.828 7.848 29.845 1.00 69.50 102 VAL A CA 1
ATOM 806 C C . VAL A 1 102 ? -11.735 8.572 29.068 1.00 69.50 102 VAL A C 1
ATOM 808 O O . VAL A 1 102 ? -11.274 9.640 29.482 1.00 69.50 102 VAL A O 1
ATOM 811 N N . SER A 1 103 ? -11.299 7.969 27.961 1.00 66.56 103 SER A N 1
ATOM 812 C CA . SER A 1 103 ? -10.399 8.598 26.998 1.00 66.56 103 SER A CA 1
ATOM 813 C C . SER A 1 103 ? -10.983 9.954 26.626 1.00 66.56 103 SER A C 1
ATOM 815 O O . SER A 1 103 ? -12.179 10.060 26.324 1.00 66.56 103 SER A O 1
ATOM 817 N N . LYS A 1 104 ? -10.179 11.018 26.676 1.00 68.56 104 LYS A N 1
ATOM 818 C CA . LYS A 1 104 ? -10.693 12.340 26.326 1.00 68.56 104 LYS A CA 1
ATOM 819 C C . LYS A 1 104 ? -11.009 12.285 24.834 1.00 68.56 104 LYS A C 1
ATOM 821 O O . LYS A 1 104 ? -10.182 11.852 24.048 1.00 68.56 104 LYS A O 1
ATOM 826 N N . LEU A 1 105 ? -12.184 12.751 24.415 1.00 64.06 105 LEU A N 1
ATOM 827 C CA . LEU A 1 105 ? -12.574 12.783 22.995 1.00 64.06 105 LEU A CA 1
ATOM 828 C C . LEU A 1 105 ? -11.533 13.502 22.102 1.00 64.06 105 LEU A C 1
ATOM 830 O O . LEU A 1 105 ? -11.410 13.204 20.917 1.00 64.06 105 LEU A O 1
ATOM 834 N N . LYS A 1 106 ? -10.739 14.415 22.686 1.00 69.25 106 LYS A N 1
ATOM 835 C CA . LYS A 1 106 ? -9.556 15.017 22.047 1.00 69.25 106 LYS A CA 1
ATOM 836 C C . LYS A 1 106 ? -8.515 13.979 21.606 1.00 69.25 106 LYS A C 1
ATOM 838 O O . LYS A 1 106 ? -7.975 14.127 20.517 1.00 69.25 106 LYS A O 1
ATOM 843 N N . ASP A 1 107 ? -8.277 12.943 22.402 1.00 72.12 107 ASP A N 1
ATOM 844 C CA . ASP A 1 107 ? -7.302 11.887 22.114 1.00 72.12 107 ASP A CA 1
ATOM 845 C C . ASP A 1 107 ? -7.745 11.085 20.878 1.00 72.12 107 ASP A C 1
ATOM 847 O O . ASP A 1 107 ? -6.954 10.851 19.970 1.00 72.12 107 ASP A O 1
ATOM 851 N N . LEU A 1 108 ? -9.048 10.794 20.756 1.00 74.25 108 LEU A N 1
ATOM 852 C CA . LEU A 1 108 ? -9.624 10.155 19.563 1.00 74.25 108 LEU A CA 1
ATOM 853 C C . LEU A 1 108 ? -9.552 11.048 18.316 1.00 74.25 108 LEU A C 1
ATOM 855 O O . LEU A 1 108 ? -9.314 10.557 17.215 1.00 74.25 108 LEU A O 1
ATOM 859 N N . LYS A 1 109 ? -9.724 12.368 18.464 1.00 79.12 109 LYS A N 1
ATOM 860 C CA . LYS A 1 109 ? -9.561 13.319 17.351 1.00 79.12 109 LYS A CA 1
ATOM 861 C C . LYS A 1 109 ? -8.114 13.353 16.849 1.00 79.12 109 LYS A C 1
ATOM 863 O O . LYS A 1 109 ? -7.904 13.489 15.647 1.00 79.12 109 LYS A O 1
ATOM 868 N N . ASN A 1 110 ? -7.139 13.213 17.746 1.00 83.38 110 ASN A N 1
ATOM 869 C CA . ASN A 1 110 ? -5.727 13.120 17.380 1.00 83.38 110 ASN A CA 1
ATOM 870 C C . ASN A 1 110 ? -5.431 11.812 16.640 1.00 83.38 110 ASN A C 1
ATOM 872 O O . ASN A 1 110 ? -4.759 11.853 15.616 1.00 83.38 110 ASN A O 1
ATOM 876 N N . ILE A 1 111 ? -6.000 10.687 17.089 1.00 84.19 111 ILE A N 1
ATOM 877 C CA . ILE A 1 111 ? -5.882 9.400 16.386 1.00 84.19 111 ILE A CA 1
ATOM 878 C C . ILE A 1 111 ? -6.497 9.495 14.987 1.00 84.19 111 ILE A C 1
ATOM 880 O O . ILE A 1 111 ? -5.842 9.142 14.020 1.00 84.19 111 ILE A O 1
ATOM 884 N N . LYS A 1 112 ? -7.702 10.065 14.843 1.00 85.62 112 LYS A N 1
ATOM 885 C CA . LYS A 1 112 ? -8.332 10.239 13.523 1.00 85.62 112 LYS A CA 1
ATOM 886 C C . LYS A 1 112 ? -7.484 11.094 12.573 1.00 85.62 112 LYS A C 1
ATOM 888 O O . LYS A 1 112 ? -7.392 10.778 11.394 1.00 85.62 112 LYS A O 1
ATOM 893 N N . LYS A 1 113 ? -6.875 12.173 13.075 1.00 87.81 113 LYS A N 1
ATOM 894 C CA . LYS A 1 113 ? -5.941 12.994 12.288 1.00 87.81 113 LYS A CA 1
ATOM 895 C C . LYS A 1 113 ? -4.683 12.219 11.899 1.00 87.81 113 LYS A C 1
ATOM 897 O O . LYS A 1 113 ? -4.237 12.352 10.770 1.00 87.81 113 LYS A O 1
ATOM 902 N N . CYS A 1 114 ? -4.146 11.422 12.821 1.00 87.88 114 CYS A N 1
ATOM 903 C CA . CYS A 1 114 ? -3.004 10.552 12.563 1.00 87.88 114 CYS A CA 1
ATOM 904 C C . CYS A 1 114 ? -3.325 9.550 11.445 1.00 87.88 114 CYS A C 1
ATOM 906 O O . CYS A 1 114 ? -2.588 9.484 10.472 1.00 87.88 114 CYS A O 1
ATOM 908 N N . CYS A 1 115 ? -4.472 8.865 11.522 1.00 89.50 115 CYS A N 1
ATOM 909 C CA . CYS A 1 115 ? -4.918 7.939 10.480 1.00 89.50 115 CYS A CA 1
ATOM 910 C C . CYS A 1 115 ? -5.086 8.634 9.123 1.00 89.50 115 CYS A C 1
ATOM 912 O O . CYS A 1 115 ? -4.582 8.132 8.131 1.00 89.50 115 CYS A O 1
ATOM 914 N N . ALA A 1 116 ? -5.727 9.807 9.078 1.00 92.81 116 ALA A N 1
ATOM 915 C CA . ALA A 1 116 ? -5.906 10.545 7.825 1.00 92.81 116 ALA A CA 1
ATOM 916 C C . ALA A 1 116 ? -4.569 10.977 7.195 1.00 92.81 116 ALA A C 1
ATOM 918 O O . ALA A 1 116 ? -4.399 10.878 5.987 1.00 92.81 116 ALA A O 1
ATOM 919 N N . SER A 1 117 ? -3.609 11.419 8.013 1.00 92.12 117 SER A N 1
ATOM 920 C CA . SER A 1 117 ? -2.260 11.745 7.538 1.00 92.12 117 SER A CA 1
ATOM 921 C C . SER A 1 117 ? -1.517 10.501 7.050 1.00 92.12 117 SER A C 1
ATOM 923 O O . SER A 1 117 ? -0.838 10.559 6.035 1.00 92.12 117 SER A O 1
ATOM 925 N N . GLN A 1 118 ? -1.668 9.364 7.732 1.00 91.50 118 GLN A N 1
ATOM 926 C CA . GLN A 1 118 ? -1.077 8.101 7.296 1.00 91.50 118 GLN A CA 1
ATOM 927 C C . GLN A 1 118 ? -1.669 7.618 5.964 1.00 91.50 118 GLN A C 1
ATOM 929 O O . GLN A 1 118 ? -0.931 7.135 5.116 1.00 91.50 118 GLN A O 1
ATOM 934 N N . GLU A 1 119 ? -2.978 7.768 5.757 1.00 93.94 119 GLU A N 1
ATOM 935 C CA . GLU A 1 119 ? -3.635 7.463 4.479 1.00 93.94 119 GLU A CA 1
ATOM 936 C C . GLU A 1 119 ? -3.130 8.355 3.336 1.00 93.94 119 GLU A C 1
ATOM 938 O O . GLU A 1 119 ? -2.998 7.888 2.207 1.00 93.94 119 GLU A O 1
ATOM 943 N N . GLU A 1 120 ? -2.841 9.627 3.617 1.00 94.81 120 GLU A N 1
ATOM 944 C CA . GLU A 1 120 ? -2.243 10.551 2.649 1.00 94.81 120 GLU A CA 1
ATOM 945 C C . GLU A 1 120 ? -0.823 10.116 2.269 1.00 94.81 120 GLU A C 1
ATOM 947 O O . GLU A 1 120 ? -0.547 9.956 1.082 1.00 94.81 120 GLU A O 1
ATOM 952 N N . TYR A 1 121 ? 0.022 9.793 3.255 1.00 94.38 121 TYR A N 1
ATOM 953 C CA . TYR A 1 121 ? 1.358 9.241 3.004 1.00 94.38 121 TYR A CA 1
ATOM 954 C C . TYR A 1 121 ? 1.314 7.947 2.188 1.00 94.38 121 TYR A C 1
ATOM 956 O O . TYR A 1 121 ? 2.069 7.799 1.236 1.00 94.38 121 TYR A O 1
ATOM 964 N N . LEU A 1 122 ? 0.401 7.026 2.509 1.00 94.81 122 LEU A N 1
ATOM 965 C CA . LEU A 1 122 ? 0.252 5.783 1.746 1.00 94.81 122 LEU A CA 1
ATOM 966 C C . LEU A 1 122 ? -0.136 6.045 0.286 1.00 94.81 122 LEU A C 1
ATOM 968 O O . LEU A 1 122 ? 0.327 5.340 -0.606 1.00 94.81 122 LEU A O 1
ATOM 972 N N . ARG A 1 123 ? -0.962 7.064 0.029 1.00 94.81 123 ARG A N 1
ATOM 973 C CA . ARG A 1 123 ? -1.350 7.452 -1.332 1.00 94.81 123 ARG A CA 1
ATOM 974 C C . ARG A 1 123 ? -0.185 8.073 -2.103 1.00 94.81 123 ARG A C 1
ATOM 976 O O . ARG A 1 123 ? -0.039 7.810 -3.295 1.00 94.81 123 ARG A O 1
ATOM 983 N N . GLU A 1 124 ? 0.622 8.901 -1.446 1.00 95.75 124 GLU A N 1
ATOM 984 C CA . GLU A 1 124 ? 1.839 9.473 -2.035 1.00 95.75 124 GLU A CA 1
ATOM 985 C C . GLU A 1 124 ? 2.883 8.391 -2.343 1.00 95.75 124 GLU A C 1
ATOM 987 O O . GLU A 1 124 ? 3.465 8.393 -3.430 1.00 95.75 124 GLU A O 1
ATOM 992 N N . ASP A 1 125 ? 3.069 7.432 -1.436 1.00 96.06 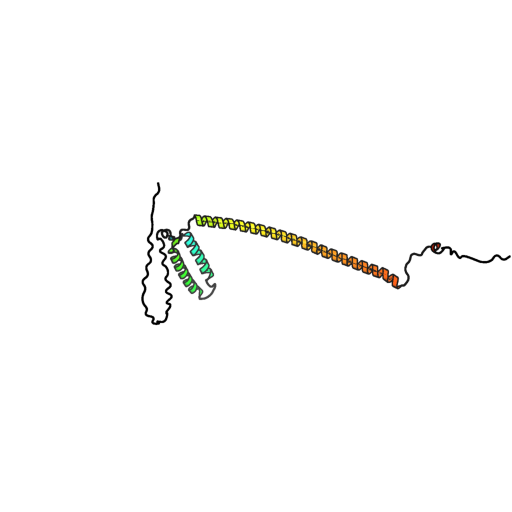125 ASP A N 1
ATOM 993 C CA . ASP A 1 125 ? 3.945 6.277 -1.640 1.00 96.06 125 ASP A CA 1
ATOM 994 C C . ASP A 1 125 ? 3.462 5.414 -2.811 1.00 96.06 125 ASP A C 1
ATOM 996 O O . ASP A 1 125 ? 4.258 5.041 -3.670 1.00 96.06 125 ASP A O 1
ATOM 1000 N N . GLU A 1 126 ? 2.157 5.139 -2.906 1.00 96.50 126 GLU A N 1
ATOM 1001 C CA . GLU A 1 126 ? 1.576 4.389 -4.027 1.00 96.50 126 GLU A CA 1
ATOM 1002 C C . GLU A 1 126 ? 1.791 5.113 -5.366 1.00 96.50 126 GLU A C 1
ATOM 1004 O O . GLU A 1 126 ? 2.186 4.498 -6.361 1.00 96.50 126 GLU A O 1
ATOM 1009 N N . ALA A 1 127 ? 1.600 6.436 -5.399 1.00 95.38 127 ALA A N 1
ATOM 1010 C CA . ALA A 1 127 ? 1.883 7.240 -6.584 1.00 95.38 127 ALA A CA 1
ATOM 1011 C C . ALA A 1 127 ? 3.375 7.209 -6.956 1.00 95.38 127 ALA A C 1
ATOM 1013 O O . ALA A 1 127 ? 3.717 7.088 -8.135 1.00 95.38 127 ALA A O 1
ATOM 1014 N N . SER A 1 128 ? 4.260 7.268 -5.961 1.00 95.75 128 SER A N 1
ATOM 1015 C CA . SER A 1 128 ? 5.712 7.200 -6.147 1.00 95.75 128 SER A CA 1
ATOM 1016 C C . SER A 1 128 ? 6.152 5.833 -6.673 1.00 95.75 128 SER A C 1
ATOM 1018 O O . SER A 1 128 ? 6.937 5.765 -7.618 1.00 95.75 128 SER A O 1
ATOM 1020 N N . LEU A 1 129 ? 5.593 4.744 -6.138 1.00 97.75 129 LEU A N 1
ATOM 1021 C CA . LEU A 1 129 ? 5.819 3.386 -6.634 1.00 97.75 129 LEU A CA 1
ATOM 1022 C C . LEU A 1 129 ? 5.376 3.242 -8.089 1.00 97.75 129 LEU A C 1
ATOM 1024 O O . LEU A 1 129 ? 6.115 2.692 -8.903 1.00 97.75 129 LEU A O 1
ATOM 1028 N N . LYS A 1 130 ? 4.211 3.791 -8.443 1.00 97.19 130 LYS A N 1
ATOM 1029 C CA . LYS A 1 130 ? 3.726 3.771 -9.825 1.00 97.19 130 LYS A CA 1
ATOM 1030 C C . LYS A 1 130 ? 4.635 4.558 -10.772 1.00 97.19 130 LYS A C 1
ATOM 1032 O O . LYS A 1 130 ? 4.860 4.124 -11.898 1.00 97.19 130 LYS A O 1
ATOM 1037 N N . MET A 1 131 ? 5.178 5.694 -10.329 1.00 97.06 131 MET A N 1
ATOM 1038 C CA . MET A 1 131 ? 6.175 6.431 -11.112 1.00 97.06 131 MET A CA 1
ATOM 1039 C C . MET A 1 131 ? 7.453 5.615 -11.310 1.00 97.06 131 MET A C 1
ATOM 1041 O O . MET A 1 131 ? 7.925 5.513 -12.437 1.00 97.06 131 MET A O 1
ATOM 1045 N N . LEU A 1 132 ? 7.983 5.000 -10.249 1.00 97.62 132 LEU A N 1
ATOM 1046 C CA . LEU A 1 132 ? 9.175 4.153 -10.341 1.00 97.62 132 LEU A CA 1
ATOM 1047 C C . LEU A 1 132 ? 8.965 2.960 -11.274 1.00 97.62 132 LEU A C 1
ATOM 1049 O O . LEU A 1 132 ? 9.864 2.627 -12.039 1.00 97.62 132 LEU A O 1
ATOM 1053 N N . GLN A 1 133 ? 7.782 2.350 -11.249 1.00 97.00 133 GLN A N 1
ATOM 1054 C CA . GLN A 1 133 ? 7.450 1.252 -12.150 1.00 97.00 133 GLN A CA 1
ATOM 1055 C C . GLN A 1 133 ? 7.406 1.708 -13.612 1.00 97.00 133 GLN A C 1
ATOM 1057 O O . GLN A 1 133 ? 8.017 1.070 -14.460 1.00 97.00 133 GLN A O 1
ATOM 1062 N N . ASN A 1 134 ? 6.793 2.859 -13.898 1.00 96.31 134 ASN A N 1
ATOM 1063 C CA . ASN A 1 134 ? 6.809 3.424 -15.248 1.00 96.31 134 ASN A CA 1
ATOM 1064 C C . ASN A 1 134 ? 8.233 3.744 -15.734 1.00 96.31 134 ASN A C 1
ATOM 1066 O O . ASN A 1 134 ? 8.530 3.569 -16.912 1.00 96.31 134 ASN A O 1
ATOM 1070 N N . GLU A 1 135 ? 9.107 4.258 -14.863 1.00 97.44 135 GLU A N 1
ATOM 1071 C CA . GLU A 1 135 ? 10.510 4.496 -15.225 1.00 97.44 135 GLU A CA 1
ATOM 1072 C C . GLU A 1 135 ? 11.256 3.181 -15.468 1.00 97.44 135 GLU A C 1
ATOM 1074 O O . GLU A 1 135 ? 12.008 3.087 -16.435 1.00 97.44 135 GLU A O 1
ATOM 1079 N N . LEU A 1 136 ? 11.004 2.144 -14.662 1.00 97.75 136 LEU A N 1
ATOM 1080 C CA . LEU A 1 136 ? 11.565 0.814 -14.890 1.00 97.75 136 LEU A CA 1
ATOM 1081 C C . LEU A 1 136 ? 11.145 0.264 -16.259 1.00 97.75 136 LEU A C 1
ATOM 1083 O O . LEU A 1 136 ? 12.013 -0.149 -17.025 1.00 97.75 136 LEU A O 1
ATOM 1087 N N . ASP A 1 137 ? 9.859 0.334 -16.597 1.00 97.44 137 ASP A N 1
ATOM 1088 C CA . ASP A 1 137 ? 9.338 -0.130 -17.887 1.00 97.44 137 ASP A CA 1
ATOM 1089 C C . ASP A 1 137 ? 10.001 0.622 -19.053 1.00 97.44 137 ASP A C 1
ATOM 1091 O O . ASP A 1 137 ? 10.494 0.008 -19.995 1.00 97.44 137 ASP A O 1
ATOM 1095 N N . LYS A 1 138 ? 10.143 1.953 -18.953 1.00 97.38 138 LYS A N 1
ATOM 1096 C CA . LYS A 1 138 ? 10.883 2.737 -19.958 1.00 97.38 138 LYS A CA 1
ATOM 1097 C C . LYS A 1 138 ? 12.335 2.289 -20.084 1.00 97.38 138 LYS A C 1
ATOM 1099 O O . LYS A 1 138 ? 12.841 2.183 -21.199 1.00 97.38 138 LYS A O 1
ATOM 1104 N N . THR A 1 139 ? 13.024 2.062 -18.964 1.00 97.12 139 THR A N 1
ATOM 1105 C CA . THR A 1 139 ? 14.423 1.615 -19.005 1.00 97.12 139 THR A CA 1
ATOM 1106 C C . THR A 1 139 ? 14.554 0.224 -19.616 1.00 97.12 139 THR A C 1
ATOM 1108 O O . THR A 1 139 ? 15.488 -0.008 -20.384 1.00 97.12 139 THR A O 1
ATOM 1111 N N . LEU A 1 140 ? 13.598 -0.668 -19.347 1.00 97.94 140 LEU A N 1
ATOM 1112 C CA . LEU A 1 140 ? 13.528 -1.998 -19.939 1.00 97.94 140 LEU A CA 1
ATOM 1113 C C . LEU A 1 140 ? 13.348 -1.903 -21.458 1.00 97.94 140 LEU A C 1
ATOM 1115 O O . LEU A 1 140 ? 14.156 -2.462 -22.192 1.00 97.94 140 LEU A O 1
ATOM 1119 N N . ASP A 1 141 ? 12.391 -1.100 -21.926 1.00 97.12 141 ASP A N 1
ATOM 1120 C CA . ASP A 1 141 ? 12.171 -0.857 -23.354 1.00 97.12 141 ASP A CA 1
ATOM 1121 C C . ASP A 1 141 ? 13.427 -0.294 -24.040 1.00 97.12 141 ASP A C 1
ATOM 1123 O O . ASP A 1 141 ? 13.742 -0.620 -25.185 1.00 97.12 141 ASP A O 1
ATOM 1127 N N . THR A 1 142 ? 14.144 0.631 -23.388 1.00 97.31 142 THR A N 1
ATOM 1128 C CA . THR A 1 142 ? 15.395 1.169 -23.951 1.00 97.31 142 THR A CA 1
ATOM 1129 C C . THR A 1 142 ? 16.501 0.124 -23.987 1.00 97.31 142 THR A C 1
ATOM 1131 O O . THR A 1 142 ? 17.281 0.104 -24.935 1.00 97.31 142 THR A O 1
ATOM 1134 N N . LEU A 1 143 ? 16.561 -0.755 -22.986 1.00 97.50 143 LEU A N 1
ATOM 1135 C CA . LEU A 1 143 ? 17.540 -1.831 -22.934 1.00 97.50 143 LEU A CA 1
ATOM 1136 C C . LEU A 1 143 ? 17.278 -2.866 -24.032 1.00 97.50 143 LEU A C 1
ATOM 1138 O O . LEU A 1 143 ? 18.227 -3.296 -24.679 1.00 97.50 143 LEU A O 1
ATOM 1142 N N . GLU A 1 144 ? 16.014 -3.216 -24.269 1.00 97.19 144 GLU A N 1
ATOM 1143 C CA . GLU A 1 144 ? 15.609 -4.132 -25.337 1.00 97.19 144 GLU A CA 1
ATOM 1144 C C . GLU A 1 144 ? 15.995 -3.579 -26.714 1.00 97.19 144 GLU A C 1
ATOM 1146 O O . GLU A 1 144 ? 16.729 -4.238 -27.446 1.00 97.19 144 GLU A O 1
ATOM 1151 N N . ARG A 1 145 ? 15.646 -2.318 -27.017 1.00 97.38 145 ARG A N 1
ATOM 1152 C CA . ARG A 1 145 ? 16.059 -1.664 -28.278 1.00 97.38 145 ARG A CA 1
ATOM 1153 C C . ARG A 1 145 ? 17.576 -1.631 -28.458 1.00 97.38 145 ARG A C 1
ATOM 1155 O O . ARG A 1 145 ? 18.073 -1.885 -29.550 1.00 97.38 145 ARG A O 1
ATOM 1162 N N . ASN A 1 146 ? 18.318 -1.325 -27.394 1.00 97.19 146 ASN A N 1
ATOM 1163 C CA . ASN A 1 146 ? 19.778 -1.320 -27.453 1.00 97.19 146 ASN A CA 1
ATOM 1164 C C . ASN A 1 146 ? 20.336 -2.735 -27.678 1.00 97.19 146 ASN A C 1
ATOM 1166 O O . ASN A 1 146 ? 21.341 -2.885 -28.366 1.00 97.19 146 ASN A O 1
ATOM 1170 N N . SER A 1 147 ? 19.702 -3.767 -27.114 1.00 96.94 147 SER A N 1
ATOM 1171 C CA . SER A 1 147 ? 20.081 -5.165 -27.342 1.00 96.94 147 SER A CA 1
ATOM 1172 C C . SER A 1 147 ? 19.892 -5.555 -28.807 1.00 96.94 147 SER A C 1
ATOM 1174 O O . SER A 1 147 ? 20.814 -6.093 -29.414 1.00 96.94 147 SER A O 1
ATOM 1176 N N . GLU A 1 148 ? 18.745 -5.212 -29.397 1.00 97.38 148 GLU A N 1
ATOM 1177 C CA . GLU A 1 148 ? 18.472 -5.427 -30.825 1.00 97.38 148 GLU A CA 1
ATOM 1178 C C . GLU A 1 148 ? 19.488 -4.690 -31.716 1.00 97.38 148 GLU A C 1
ATOM 1180 O O . GLU A 1 148 ? 19.963 -5.226 -32.720 1.00 97.38 148 GLU A O 1
ATOM 1185 N N . GLU A 1 149 ? 19.860 -3.458 -31.353 1.00 97.75 149 GLU A N 1
ATOM 1186 C CA . GLU A 1 149 ? 20.873 -2.689 -32.081 1.00 97.75 149 GLU A CA 1
ATOM 1187 C C . GLU A 1 149 ? 22.259 -3.343 -31.996 1.00 97.75 149 GLU A C 1
ATOM 1189 O O . GLU A 1 149 ? 22.959 -3.440 -33.007 1.00 97.75 149 GLU A O 1
ATOM 1194 N N . VAL A 1 150 ? 22.645 -3.843 -30.818 1.00 97.62 150 VAL A N 1
ATOM 1195 C CA . VAL A 1 150 ? 23.906 -4.571 -30.623 1.00 97.62 150 VAL A CA 1
ATOM 1196 C C . VAL A 1 150 ? 23.949 -5.846 -31.464 1.00 97.62 150 VAL A C 1
ATOM 1198 O O . VAL A 1 150 ? 24.962 -6.088 -32.122 1.00 97.62 150 VAL A O 1
ATOM 1201 N N . GLU A 1 151 ? 22.868 -6.629 -31.493 1.00 97.12 151 GLU A N 1
ATOM 1202 C CA . 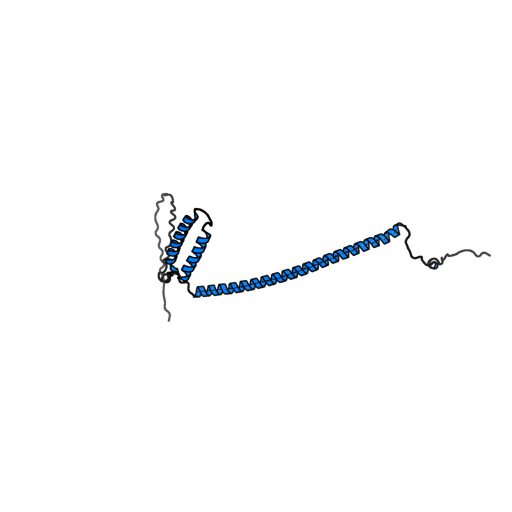GLU A 1 151 ? 22.769 -7.833 -32.331 1.00 97.12 151 GLU A CA 1
ATOM 1203 C C . GLU A 1 151 ? 22.905 -7.484 -33.817 1.00 97.12 151 GLU A C 1
ATOM 1205 O O . GLU A 1 151 ? 23.728 -8.062 -34.529 1.00 97.12 151 GLU A O 1
ATOM 1210 N N . LYS A 1 152 ? 22.193 -6.452 -34.282 1.00 97.44 152 LYS A N 1
ATOM 1211 C CA . LYS A 1 152 ? 22.278 -5.988 -35.672 1.00 97.44 152 LYS A CA 1
ATOM 1212 C C . LYS A 1 152 ? 23.692 -5.546 -36.059 1.00 97.44 152 LYS A C 1
ATOM 1214 O O . LYS A 1 152 ? 24.143 -5.825 -37.173 1.00 97.44 152 LYS A O 1
ATOM 1219 N N . LEU A 1 153 ? 24.385 -4.838 -35.168 1.00 97.62 153 LEU A N 1
ATOM 1220 C CA . LEU A 1 153 ? 25.769 -4.417 -35.389 1.00 97.62 153 LEU A CA 1
ATOM 1221 C C . LEU A 1 153 ? 26.730 -5.613 -35.390 1.00 97.62 153 LEU A C 1
ATOM 1223 O O . LEU A 1 153 ? 27.648 -5.644 -36.208 1.00 97.62 153 LEU A O 1
ATOM 1227 N N . GLN A 1 154 ? 26.522 -6.611 -34.528 1.00 97.19 154 GLN A N 1
ATOM 1228 C CA . GLN A 1 154 ? 27.304 -7.852 -34.545 1.00 97.19 154 GLN A CA 1
ATOM 1229 C C . GLN A 1 154 ? 27.126 -8.635 -35.846 1.00 97.19 154 GLN A C 1
ATOM 1231 O O . GLN A 1 154 ? 28.118 -9.108 -36.410 1.00 97.19 154 GLN A O 1
ATOM 1236 N N . ASP A 1 155 ? 25.898 -8.729 -36.351 1.00 96.94 155 ASP A N 1
ATOM 1237 C CA . ASP A 1 155 ? 25.609 -9.356 -37.640 1.00 96.94 155 ASP A CA 1
ATOM 1238 C C . ASP A 1 155 ? 26.314 -8.627 -38.786 1.00 96.94 155 ASP A C 1
ATOM 1240 O O . ASP A 1 155 ? 26.903 -9.259 -39.662 1.00 96.94 155 ASP A O 1
ATOM 1244 N N . GLU A 1 156 ? 26.297 -7.292 -38.773 1.00 97.25 156 GLU A N 1
ATOM 1245 C CA . GLU A 1 156 ? 26.975 -6.485 -39.788 1.00 97.25 156 GLU A CA 1
ATOM 1246 C C . GLU A 1 156 ? 28.495 -6.654 -39.739 1.00 97.25 156 GLU A C 1
ATOM 1248 O O . GLU A 1 156 ? 29.127 -6.874 -40.771 1.00 97.25 156 GLU A O 1
ATOM 1253 N N . ILE A 1 157 ? 29.088 -6.635 -38.543 1.00 96.31 157 ILE A N 1
ATOM 1254 C CA . ILE A 1 157 ? 30.519 -6.907 -38.362 1.00 96.31 157 ILE A CA 1
ATOM 1255 C C . ILE A 1 157 ? 30.867 -8.307 -38.882 1.00 96.31 157 ILE A C 1
ATOM 1257 O O . ILE A 1 157 ? 31.892 -8.477 -39.540 1.00 96.31 157 ILE A O 1
ATOM 1261 N N . SER A 1 158 ? 30.026 -9.3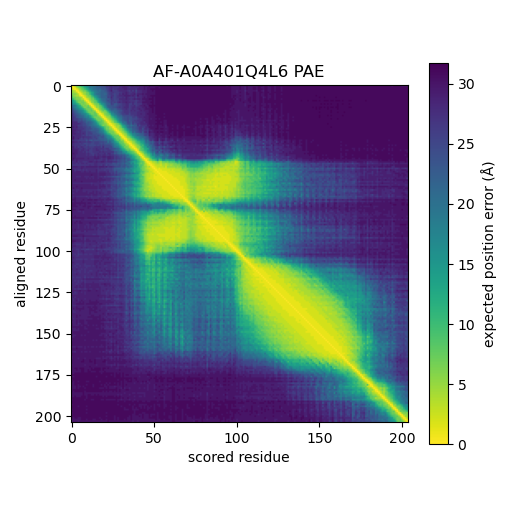05 -38.608 1.00 95.69 158 SER A N 1
ATOM 1262 C CA . SER A 1 158 ? 30.247 -10.683 -39.057 1.00 95.69 158 SER A CA 1
ATOM 1263 C C . SER A 1 158 ? 30.161 -10.806 -40.580 1.00 95.69 158 SER A C 1
ATOM 1265 O O . SER A 1 158 ? 31.017 -11.449 -41.185 1.00 95.69 158 SER A O 1
ATOM 1267 N N . ARG A 1 159 ? 29.191 -10.131 -41.215 1.00 96.25 159 ARG A N 1
ATOM 1268 C CA . ARG A 1 159 ? 29.086 -10.041 -42.682 1.00 96.25 159 ARG A CA 1
ATOM 1269 C C . ARG A 1 159 ? 30.313 -9.386 -43.308 1.00 96.25 159 ARG A C 1
ATOM 1271 O O . ARG A 1 159 ? 30.862 -9.924 -44.264 1.00 96.25 159 ARG A O 1
ATOM 1278 N N . LEU A 1 160 ? 30.751 -8.248 -42.770 1.00 95.75 160 LEU A N 1
ATOM 1279 C CA . LEU A 1 160 ? 31.917 -7.525 -43.281 1.00 95.75 160 LEU A CA 1
ATOM 1280 C C . LEU A 1 160 ? 33.205 -8.337 -43.134 1.00 95.75 160 LEU A C 1
ATOM 1282 O O . LEU A 1 160 ? 34.034 -8.311 -44.036 1.00 95.75 160 LEU A O 1
ATOM 1286 N N . ARG A 1 161 ? 33.362 -9.084 -42.034 1.00 94.25 161 ARG A N 1
ATOM 1287 C CA . ARG A 1 161 ? 34.485 -10.017 -41.861 1.00 94.25 161 ARG A CA 1
ATOM 1288 C C . ARG A 1 161 ? 34.469 -11.119 -42.913 1.00 94.25 161 ARG A C 1
ATOM 1290 O O . ARG A 1 161 ? 35.475 -11.303 -43.575 1.00 94.25 161 ARG A O 1
ATOM 1297 N N . ALA A 1 162 ? 33.327 -11.771 -43.128 1.00 92.81 162 ALA A N 1
ATOM 1298 C CA . ALA A 1 162 ? 33.211 -12.805 -44.157 1.00 92.81 162 ALA A CA 1
ATOM 1299 C C . ALA A 1 162 ? 33.505 -12.263 -45.569 1.00 92.81 162 ALA A C 1
ATOM 1301 O O . ALA A 1 162 ? 34.159 -12.930 -46.359 1.00 92.81 162 ALA A O 1
ATOM 1302 N N . PHE A 1 163 ? 33.056 -11.042 -45.879 1.00 92.44 163 PHE A N 1
ATOM 1303 C CA . PHE A 1 163 ? 33.373 -10.384 -47.149 1.00 92.44 163 PHE A CA 1
ATOM 1304 C C . PHE A 1 163 ? 34.870 -10.079 -47.296 1.00 92.44 163 PHE A C 1
ATOM 1306 O O . PHE A 1 163 ? 35.429 -10.251 -48.378 1.00 92.44 163 PHE A O 1
ATOM 1313 N N . LEU A 1 164 ? 35.515 -9.621 -46.219 1.00 91.75 164 LEU A N 1
ATOM 1314 C CA . LEU A 1 164 ? 36.954 -9.373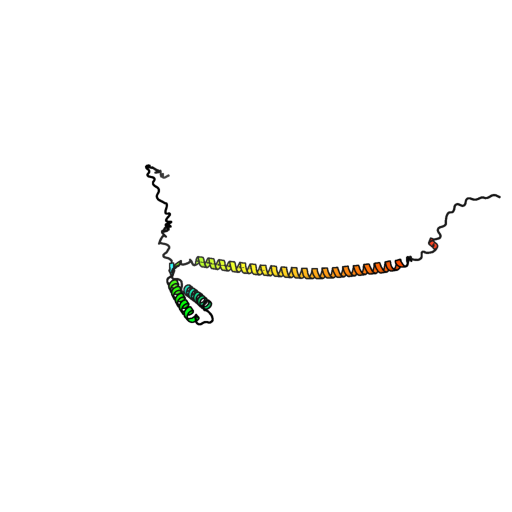 -46.196 1.00 91.75 164 LEU A CA 1
ATOM 1315 C C . LEU A 1 164 ? 37.736 -10.674 -46.418 1.00 91.75 164 LEU A C 1
ATOM 1317 O O . LEU A 1 164 ? 38.608 -10.693 -47.276 1.00 91.75 164 LEU A O 1
ATOM 1321 N N . ASP A 1 165 ? 37.376 -11.744 -45.705 1.00 88.19 165 ASP A N 1
ATOM 1322 C CA . ASP A 1 165 ? 38.014 -13.060 -45.823 1.00 88.19 165 ASP A CA 1
ATOM 1323 C C . ASP A 1 165 ? 37.860 -13.636 -47.245 1.00 88.19 165 ASP A C 1
ATOM 1325 O O . ASP A 1 165 ? 38.814 -14.182 -47.793 1.00 88.19 165 ASP A O 1
ATOM 1329 N N . GLU A 1 166 ? 36.685 -13.485 -47.872 1.00 86.62 166 GLU A N 1
ATOM 1330 C CA . GLU A 1 166 ? 36.454 -13.916 -49.261 1.00 86.62 166 GLU A CA 1
ATOM 1331 C C . GLU A 1 166 ? 37.273 -13.087 -50.256 1.00 86.62 166 GLU A C 1
ATOM 1333 O O . GLU A 1 166 ? 37.914 -13.645 -51.138 1.00 86.62 166 GLU A O 1
ATOM 1338 N N . THR A 1 167 ? 37.304 -11.760 -50.092 1.00 80.00 167 THR A N 1
ATOM 1339 C CA . THR A 1 167 ? 38.092 -10.869 -50.963 1.00 80.00 167 THR A CA 1
ATOM 1340 C C . THR A 1 167 ? 39.584 -11.167 -50.841 1.00 80.00 167 THR A C 1
ATOM 1342 O O . THR A 1 167 ? 40.290 -11.212 -51.843 1.00 80.00 167 THR A O 1
ATOM 1345 N N . GLU A 1 168 ? 40.060 -11.398 -49.617 1.00 77.06 168 GLU A N 1
ATOM 1346 C CA . GLU A 1 168 ? 41.427 -11.823 -49.346 1.00 77.06 168 GLU A CA 1
ATOM 1347 C C . GLU A 1 168 ? 41.708 -13.155 -50.057 1.00 77.06 168 GLU A C 1
ATOM 1349 O O . GLU A 1 168 ? 42.641 -13.264 -50.848 1.00 77.06 168 GLU A O 1
ATOM 1354 N N . ASN A 1 169 ? 40.857 -14.157 -49.859 1.00 72.75 169 ASN A N 1
ATOM 1355 C CA . ASN A 1 169 ? 40.998 -15.458 -50.500 1.00 72.75 169 ASN A CA 1
ATOM 1356 C C . ASN A 1 169 ? 40.986 -15.367 -52.040 1.00 72.75 169 ASN A C 1
ATOM 1358 O O . ASN A 1 169 ? 41.827 -15.993 -52.679 1.00 72.75 169 ASN A O 1
ATOM 1362 N N . ASP A 1 170 ? 40.116 -14.556 -52.641 1.00 70.69 170 ASP A N 1
ATOM 1363 C CA . ASP A 1 170 ? 40.073 -14.326 -54.090 1.00 70.69 170 ASP A CA 1
ATOM 1364 C C . ASP A 1 170 ? 41.335 -13.613 -54.606 1.00 70.69 170 ASP A C 1
ATOM 1366 O O . ASP A 1 170 ? 41.905 -14.002 -55.632 1.00 70.69 170 ASP A O 1
ATOM 1370 N N . GLU A 1 171 ? 41.820 -12.584 -53.906 1.00 64.25 171 GLU A N 1
ATOM 1371 C CA . GLU A 1 171 ? 43.056 -11.890 -54.279 1.00 64.25 171 GLU A CA 1
ATOM 1372 C C . GLU A 1 171 ? 44.276 -12.812 -54.155 1.00 64.25 171 GLU A C 1
ATOM 1374 O O . GLU A 1 171 ? 45.120 -12.833 -55.054 1.00 64.25 171 GLU A O 1
ATOM 1379 N N . PHE A 1 172 ? 44.355 -13.627 -53.101 1.00 61.97 172 PHE A N 1
ATOM 1380 C CA . PHE A 1 172 ? 45.496 -14.509 -52.844 1.00 61.97 172 PHE A CA 1
ATOM 1381 C C . PHE A 1 172 ? 45.453 -15.838 -53.620 1.00 61.97 172 PHE A C 1
ATOM 1383 O O . PHE A 1 172 ? 46.518 -16.353 -53.964 1.00 61.97 172 PHE A O 1
ATOM 1390 N N . GLN A 1 173 ? 44.283 -16.365 -54.002 1.00 59.62 173 GLN A N 1
ATOM 1391 C CA . GLN A 1 173 ? 44.184 -17.533 -54.896 1.00 59.62 173 GLN A CA 1
ATOM 1392 C C . GLN A 1 173 ? 44.764 -17.255 -56.290 1.00 59.62 173 GLN A C 1
ATOM 1394 O O . GLN A 1 173 ? 45.341 -18.147 -56.910 1.00 59.62 173 GLN A O 1
ATOM 1399 N N . ASN A 1 174 ? 44.689 -16.010 -56.771 1.00 55.16 174 ASN A N 1
ATOM 1400 C CA . ASN A 1 174 ? 45.303 -15.610 -58.041 1.00 55.16 174 ASN A CA 1
ATOM 1401 C C . ASN A 1 174 ? 46.842 -15.505 -57.967 1.00 55.16 174 ASN A C 1
ATOM 1403 O O . ASN A 1 174 ? 47.522 -15.569 -58.996 1.00 55.16 174 ASN A O 1
ATOM 1407 N N . VAL A 1 175 ? 47.412 -15.367 -56.765 1.00 56.41 175 VAL A N 1
ATOM 1408 C CA . VAL A 1 175 ? 48.866 -15.250 -56.549 1.00 56.41 175 VAL A CA 1
ATOM 1409 C C . VAL A 1 175 ? 49.549 -16.621 -56.521 1.00 56.41 175 VAL A C 1
ATOM 1411 O O . VAL A 1 175 ? 50.714 -16.722 -56.908 1.00 56.41 175 VAL A O 1
ATOM 1414 N N . ASP A 1 176 ? 48.833 -17.690 -56.159 1.00 54.62 176 ASP A N 1
ATOM 1415 C CA . ASP A 1 176 ? 49.379 -19.059 -56.095 1.00 54.62 176 ASP A CA 1
ATOM 1416 C C . ASP A 1 176 ? 49.722 -19.632 -57.491 1.00 54.62 176 ASP A C 1
ATOM 1418 O O . ASP A 1 176 ? 50.544 -20.536 -57.640 1.00 54.62 176 ASP A O 1
ATOM 1422 N N . THR A 1 177 ? 49.177 -19.031 -58.556 1.00 56.72 177 THR A N 1
ATOM 1423 C CA . THR A 1 177 ? 49.583 -19.260 -59.955 1.00 56.72 177 THR A CA 1
ATOM 1424 C C . THR A 1 177 ? 50.864 -18.526 -60.378 1.00 56.72 177 THR A C 1
ATOM 1426 O O . THR A 1 177 ? 51.320 -18.700 -61.508 1.00 56.72 177 THR A O 1
ATOM 1429 N N . GLY A 1 178 ? 51.473 -17.714 -59.506 1.00 56.12 178 GLY A N 1
ATOM 1430 C CA . GLY A 1 178 ? 52.770 -17.062 -59.734 1.00 56.12 178 GLY A CA 1
ATOM 1431 C C . GLY A 1 178 ? 52.795 -15.982 -60.825 1.00 56.12 178 GLY A C 1
ATOM 1432 O O . GLY A 1 178 ? 53.863 -15.450 -61.130 1.00 56.12 178 GLY A O 1
ATOM 1433 N N . VAL A 1 179 ? 51.646 -15.635 -61.412 1.00 60.88 179 VAL A N 1
ATOM 1434 C CA . VAL A 1 179 ? 51.518 -14.581 -62.425 1.00 60.88 179 VAL A CA 1
ATOM 1435 C C . VAL A 1 179 ? 50.824 -13.390 -61.780 1.00 60.88 179 VAL A C 1
ATOM 1437 O O . VAL A 1 179 ? 49.615 -13.391 -61.573 1.00 60.88 179 VAL A O 1
ATOM 1440 N N . LEU A 1 180 ? 51.602 -12.359 -61.447 1.00 62.00 180 LEU A N 1
ATOM 1441 C CA . LEU A 1 180 ? 51.046 -11.063 -61.070 1.00 62.00 180 LEU A CA 1
ATOM 1442 C C . LEU A 1 180 ? 50.267 -10.525 -62.275 1.00 62.00 180 LEU A C 1
ATOM 1444 O O . LEU A 1 180 ? 50.869 -10.232 -63.309 1.00 62.00 180 LEU A O 1
ATOM 1448 N N . ASN A 1 181 ? 48.946 -10.391 -62.144 1.00 63.97 181 ASN A N 1
ATOM 1449 C CA . ASN A 1 181 ? 48.093 -9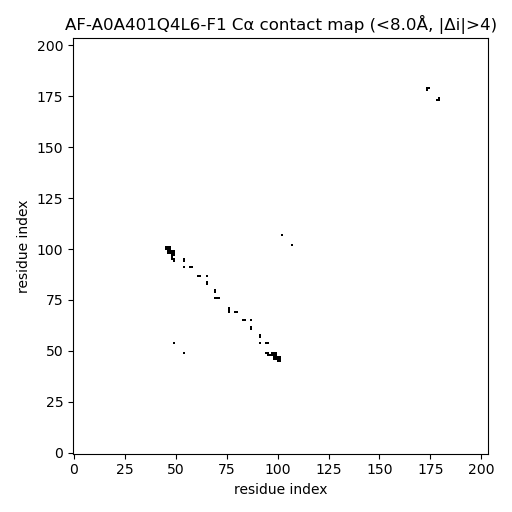.725 -63.129 1.00 63.97 181 ASN A CA 1
ATOM 1450 C C . ASN A 1 181 ? 48.387 -8.215 -63.123 1.00 63.97 181 ASN A C 1
ATOM 1452 O O . ASN A 1 181 ? 47.610 -7.408 -62.616 1.00 63.97 181 ASN A O 1
ATOM 1456 N N . LEU A 1 182 ? 49.560 -7.831 -63.629 1.00 68.81 182 LEU A N 1
ATOM 1457 C CA . LEU A 1 182 ? 49.935 -6.440 -63.829 1.00 68.81 182 LEU A CA 1
ATOM 1458 C C . LEU A 1 182 ? 49.359 -5.960 -65.164 1.00 68.81 182 LEU A C 1
ATOM 1460 O O . LEU A 1 182 ? 49.434 -6.691 -66.154 1.00 68.81 182 LEU A O 1
ATOM 1464 N N . PRO A 1 183 ? 48.818 -4.733 -65.226 1.00 69.94 183 PRO A N 1
ATOM 1465 C CA . PRO A 1 183 ? 48.468 -4.133 -66.502 1.00 69.94 183 PRO A CA 1
ATOM 1466 C C . PRO A 1 183 ? 49.719 -4.055 -67.388 1.00 69.94 183 PRO A C 1
ATOM 1468 O O . PRO A 1 183 ? 50.773 -3.600 -66.935 1.00 69.94 183 PRO A O 1
ATOM 1471 N N . GLU A 1 184 ? 49.610 -4.515 -68.638 1.00 67.94 184 GLU A N 1
ATOM 1472 C CA . GLU A 1 184 ? 50.718 -4.482 -69.595 1.00 67.94 184 GLU A CA 1
ATOM 1473 C C . GLU A 1 184 ? 51.218 -3.041 -69.763 1.00 67.94 184 GLU A C 1
ATOM 1475 O O . GLU A 1 184 ? 50.469 -2.129 -70.128 1.00 67.94 184 GLU A O 1
ATOM 1480 N N . LEU A 1 185 ? 52.496 -2.823 -69.442 1.00 71.75 185 LEU A N 1
ATOM 1481 C CA . LEU A 1 185 ? 53.116 -1.510 -69.561 1.00 71.75 185 LEU A CA 1
ATOM 1482 C C . LEU A 1 185 ? 53.313 -1.167 -71.045 1.00 71.75 185 LEU A C 1
ATOM 1484 O O . LEU A 1 185 ? 53.805 -2.008 -71.800 1.00 71.75 185 LEU A O 1
ATOM 1488 N N . PRO A 1 186 ? 53.005 0.070 -71.474 1.00 74.38 186 PRO A N 1
ATOM 1489 C CA . PRO A 1 186 ? 53.242 0.493 -72.848 1.00 74.38 186 PRO A CA 1
ATOM 1490 C C . PRO A 1 186 ? 54.721 0.338 -73.235 1.00 74.38 186 PRO A C 1
ATOM 1492 O O . PRO A 1 186 ? 55.604 0.819 -72.521 1.00 74.38 186 PRO A O 1
ATOM 1495 N N . GLU A 1 187 ? 54.997 -0.249 -74.405 1.00 67.75 187 GLU A N 1
ATOM 1496 C CA . GLU A 1 187 ? 56.361 -0.490 -74.923 1.00 67.75 187 GLU A CA 1
ATOM 1497 C C . GLU A 1 187 ? 57.233 0.780 -75.000 1.00 67.75 187 GLU A C 1
ATOM 1499 O O . GLU A 1 187 ? 58.462 0.712 -74.953 1.00 67.75 187 GLU A O 1
ATOM 1504 N N . ALA A 1 188 ? 56.607 1.960 -75.045 1.00 63.31 188 ALA A N 1
ATOM 1505 C CA . ALA A 1 188 ? 57.284 3.255 -75.009 1.00 63.31 188 ALA A CA 1
ATOM 1506 C C . ALA A 1 188 ? 58.110 3.479 -73.727 1.00 63.31 188 ALA A C 1
ATOM 1508 O O . ALA A 1 188 ? 59.068 4.251 -73.743 1.00 63.31 188 ALA A O 1
ATOM 1509 N N . SER A 1 189 ? 57.778 2.798 -72.626 1.00 60.94 189 SER A N 1
ATOM 1510 C CA . SER A 1 189 ? 58.485 2.951 -71.351 1.00 60.94 189 SER A CA 1
ATOM 1511 C C . SER A 1 189 ? 59.836 2.224 -71.310 1.00 60.94 189 SER A C 1
ATOM 1513 O O . SER A 1 189 ? 60.649 2.515 -70.435 1.00 60.94 189 SER A O 1
ATOM 1515 N N . PHE A 1 190 ? 60.103 1.311 -72.252 1.00 59.16 190 PHE A N 1
ATOM 1516 C CA . PHE A 1 190 ? 61.365 0.565 -72.337 1.00 59.16 190 PHE A CA 1
ATOM 1517 C C . PHE A 1 190 ? 62.417 1.238 -73.235 1.00 59.16 190 PHE A C 1
ATOM 1519 O O . PHE A 1 190 ? 63.551 0.769 -73.309 1.00 59.16 190 PHE A O 1
ATOM 1526 N N . GLN A 1 191 ? 62.090 2.359 -73.889 1.00 61.88 191 GLN A N 1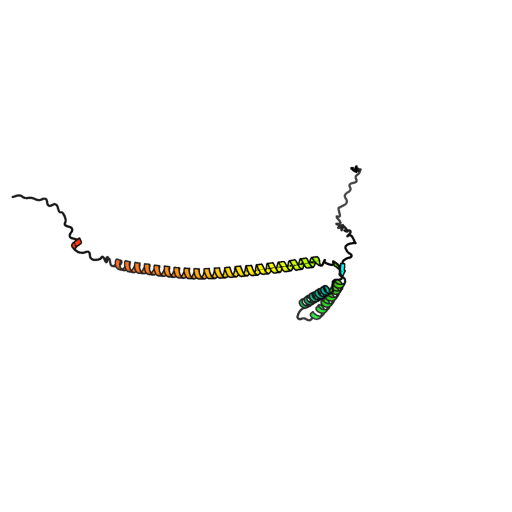
ATOM 1527 C CA . GLN A 1 191 ? 63.014 3.091 -74.765 1.00 61.88 191 GLN A CA 1
ATOM 1528 C C . GLN A 1 191 ? 63.755 4.233 -74.053 1.00 61.88 191 GLN A C 1
ATOM 1530 O O . GLN A 1 191 ? 63.877 5.340 -74.580 1.00 61.88 191 GLN A O 1
ATOM 1535 N N . GLN A 1 192 ? 64.285 3.992 -72.851 1.00 61.00 192 GLN A N 1
ATOM 1536 C CA . GLN A 1 192 ? 65.206 4.952 -72.246 1.00 61.00 192 GLN A CA 1
ATOM 1537 C C . GLN A 1 192 ? 66.585 4.796 -72.907 1.00 61.00 192 GLN A C 1
ATOM 1539 O O . GLN A 1 192 ? 67.271 3.794 -72.721 1.00 61.00 192 GLN A O 1
ATOM 1544 N N . ALA A 1 193 ? 66.969 5.777 -73.728 1.00 55.62 193 ALA A N 1
ATOM 1545 C CA . ALA A 1 193 ? 68.236 5.786 -74.453 1.00 55.62 193 ALA A CA 1
ATOM 1546 C C . ALA A 1 193 ? 69.428 5.628 -73.491 1.00 55.62 193 ALA A C 1
ATOM 1548 O O . ALA A 1 193 ? 69.710 6.501 -72.669 1.00 55.62 193 ALA A O 1
ATOM 1549 N N . THR A 1 194 ? 70.154 4.516 -73.604 1.00 56.41 194 THR A N 1
ATOM 1550 C CA . THR A 1 194 ? 71.411 4.295 -72.887 1.00 56.41 194 THR A CA 1
ATOM 1551 C C . THR A 1 194 ? 72.479 5.256 -73.410 1.00 56.41 194 THR A C 1
ATOM 1553 O O . THR A 1 194 ? 72.957 5.105 -74.534 1.00 56.41 194 THR A O 1
ATOM 1556 N N . LEU A 1 195 ? 72.890 6.227 -72.590 1.00 53.00 195 LEU A N 1
ATOM 1557 C CA . LEU A 1 195 ? 74.080 7.049 -72.829 1.00 53.00 195 LEU A CA 1
ATOM 1558 C C . LEU A 1 195 ? 75.343 6.195 -72.619 1.00 53.00 195 LEU A C 1
ATOM 1560 O O . LEU A 1 195 ? 75.963 6.231 -71.558 1.00 53.00 195 LEU A O 1
ATOM 1564 N N . GLN A 1 196 ? 75.726 5.399 -73.620 1.00 54.62 196 GLN A N 1
ATOM 1565 C CA . GLN A 1 196 ? 77.053 4.783 -73.658 1.00 54.62 196 GLN A CA 1
ATOM 1566 C C . GLN A 1 196 ? 78.064 5.765 -74.258 1.00 54.62 196 GLN A C 1
ATOM 1568 O O . GLN A 1 196 ? 77.988 6.151 -75.422 1.00 54.62 196 GLN A O 1
ATOM 1573 N N . VAL A 1 197 ? 79.026 6.164 -73.427 1.00 52.81 197 VAL A N 1
ATOM 1574 C CA . VAL A 1 197 ? 80.197 6.964 -73.793 1.00 52.81 197 VAL A CA 1
ATOM 1575 C C . VAL A 1 197 ? 81.096 6.129 -74.709 1.00 52.81 197 VAL A C 1
ATOM 1577 O O . VAL A 1 197 ? 81.842 5.271 -74.243 1.00 52.81 197 VAL A O 1
ATOM 1580 N N . SER A 1 198 ? 81.045 6.367 -76.019 1.00 45.47 198 SER A N 1
ATOM 1581 C CA . SER A 1 198 ? 81.961 5.741 -76.976 1.00 45.47 198 SER A CA 1
ATOM 1582 C C . SER A 1 198 ? 83.223 6.590 -77.151 1.00 45.47 198 SER A C 1
ATOM 1584 O O . SER A 1 198 ? 83.286 7.486 -77.994 1.00 45.47 198 SER A O 1
ATOM 1586 N N . ALA A 1 199 ? 84.258 6.279 -76.373 1.00 48.75 199 ALA A N 1
ATOM 1587 C CA . ALA A 1 199 ? 85.633 6.512 -76.793 1.00 48.75 199 ALA A CA 1
ATOM 1588 C C . ALA A 1 199 ? 85.979 5.482 -77.880 1.00 48.75 199 ALA A C 1
ATOM 1590 O O . ALA A 1 199 ? 85.928 4.298 -77.571 1.00 48.75 199 ALA A O 1
ATOM 1591 N N . HIS A 1 200 ? 86.330 5.902 -79.105 1.00 42.72 200 HIS A N 1
ATOM 1592 C CA . HIS A 1 200 ? 87.331 5.246 -79.971 1.00 42.72 200 HIS A CA 1
ATOM 1593 C C . HIS A 1 200 ? 87.569 6.015 -81.291 1.00 42.72 200 HIS A C 1
ATOM 1595 O O . HIS A 1 200 ? 86.685 6.147 -82.125 1.00 42.72 200 HIS A O 1
ATOM 1601 N N . SER A 1 201 ? 88.828 6.431 -81.473 1.00 41.31 201 SER A N 1
ATOM 1602 C CA . SER A 1 201 ? 89.636 6.287 -82.696 1.00 41.31 201 SER A CA 1
ATOM 1603 C C . SER A 1 201 ? 89.106 6.840 -84.035 1.00 41.31 201 SER A C 1
ATOM 1605 O O . SER A 1 201 ? 88.434 6.141 -84.787 1.00 41.31 201 SER A O 1
ATOM 1607 N N . MET A 1 202 ? 89.595 8.021 -84.437 1.00 37.88 202 MET A N 1
ATOM 1608 C CA . MET A 1 202 ? 89.900 8.289 -85.850 1.00 37.88 202 MET A CA 1
ATOM 1609 C C . MET A 1 202 ? 91.421 8.323 -86.039 1.00 37.88 202 MET A C 1
ATOM 1611 O O . MET A 1 202 ? 92.075 9.339 -85.823 1.00 37.88 202 MET A O 1
ATOM 1615 N N . ARG A 1 203 ? 91.982 7.183 -86.457 1.00 37.41 203 ARG A N 1
ATOM 1616 C CA . ARG A 1 203 ? 93.078 7.169 -87.432 1.00 37.41 203 ARG A CA 1
ATOM 1617 C C . ARG A 1 203 ? 92.438 7.151 -88.814 1.00 37.41 203 ARG A C 1
ATOM 1619 O O . ARG A 1 203 ? 91.743 6.183 -89.121 1.00 37.41 203 ARG A O 1
ATOM 1626 N N . LYS A 1 204 ? 92.737 8.152 -89.632 1.00 39.53 204 LYS A N 1
ATOM 1627 C CA . LYS A 1 204 ? 93.305 8.012 -90.980 1.00 39.53 204 LYS A CA 1
ATOM 1628 C C . LYS A 1 204 ? 93.627 9.392 -91.525 1.00 39.53 204 LYS A C 1
ATOM 1630 O O . LYS A 1 204 ? 92.771 10.284 -91.367 1.00 39.53 204 LYS A O 1
#

Solvent-accessible surface area (backbone atoms only — not comparable to full-atom values): 13074 Å² total; per-residue (Å²): 141,85,83,90,87,84,82,87,83,86,80,87,84,88,82,88,88,79,89,84,90,76,97,71,86,87,76,84,76,81,72,79,76,77,77,80,74,84,70,71,73,83,72,66,81,56,52,38,63,60,54,65,72,57,51,53,51,51,50,52,54,50,52,52,51,51,59,73,69,51,64,93,73,62,94,62,35,67,61,50,50,53,53,49,49,54,48,49,51,56,48,51,54,48,53,64,70,39,63,39,74,67,72,55,70,66,58,57,53,50,49,53,51,50,52,54,51,51,55,50,51,52,51,52,50,52,53,49,50,53,49,53,50,53,51,49,51,53,52,49,54,52,49,51,54,51,50,56,50,50,51,54,50,51,52,49,54,51,51,52,49,54,51,49,54,49,52,49,49,58,60,50,59,52,50,78,73,72,54,82,92,62,80,83,74,65,74,76,75,74,68,72,81,78,87,74,84,79,86,79,86,88,86,129

Organism: Scyliorhinus torazame (NCBI:txid75743)

Sequence (204 aa):
MKPRKKPSKVTSATSAGKENVEMGYREVQNVTKHKKVKEATAKTARWKPLPQRTRDYIAATVDIAVYNSLPQKGSKRDASEEHLSQLRQRFLDRCSSIQAPVSKLKDLKNIKKCCASQEEYLREDEASLKMLQNELDKTLDTLERNSEEVEKLQDEISRLRAFLDETENDEFQNVDTGVLNLPELPEASFQQATLQVSAHSMRK

Mean predicted aligned error: 21.44 Å